Protein AF-A0A1M7YWR4-F1 (afdb_monomer_lite)

Secondary structure (DSSP, 8-state):
------S-SEETTEE-GGGG-EEEE-TTSSEEEEE-HHHHHSTTSEEEEEESSSSSEE-SSS-SSPPEEGGGSSSSEEEE-HHHHHT----TTS-GGG--SEEEEEHHHHHHTTSS-----TTS----BPPPP-----SS-TTS-SEEPPPHHHHGGGTS---S-EEEEEESSTTSB--TTS---EEEEEE-HHHHTTSEEEESSTTTTS-HHHHHHHHHHHHHHHHH-TT-HHHHHHHHHHHHHHHHHHHIIIIITTT--EEEE-THHHH-PPP---TTSTTTTTTT----EEEEEGGGG-

Foldseek 3Di:
DFDCPPDDCADPLAGDQQQAWEFEQDQVNFKTFIQRSCNFPPPPFQWFWWDAELPDTDFFAQPPQGAGAPQLPDDQKGWFFPVRLVPTDGDPPDDSVVDFIAMEGECVVQLQDQLCPPPPDPDDDPFAAADFHDDNPDPYDPDDDRYDYDDPVCVVRRLDDTFHKYWYKAAPCSSHHYDPPTHGIITITIDGNVNSVVGDMQGLPQCQVPDLVVLLVVLQVLVVVCVVVVPDPVSVVVNSVSLSSQQSPLCCPPPVVVLNAKHKDQCCSRSHHDDPVDPDVPPVPPVSRSRIYIYGYPSSSD

Radius of gyration: 21.11 Å; chains: 1; bounding box: 48×47×63 Å

pLDDT: mean 79.39, std 17.52, range [32.53, 97.88]

Organism: NCBI:txid1117707

Sequence (302 aa):
MYIELSEPYIIGGQITSRSQDIFVIRESGEYASLLKYEDYTSATVRKLEWCYSESDYHFFFGAGGQLRPMNITGPVLSKVIPWNLETAQYPESVHRDEIKPGYMLDLRVLQMSRFNPPRWFEHSPQERRDTPIRQIKSLLPEYLPDISYLPLIASNQLCDPVEENLYIASYVNPLKVRDCNQFYPYHIHYISTKELDSFEQLDLKNGQVIDLNGLNQTIDRLKNALIQTPDSDEIKTQLNQERQVLAAQSLARFYRNAGVQAGALNPEDVLGQVSQNQVKHAQVMRADRATVCMVANLMSFL

Structure (mmCIF, N/CA/C/O backbone):
data_AF-A0A1M7YWR4-F1
#
_entry.id   AF-A0A1M7YWR4-F1
#
loop_
_atom_site.group_PDB
_atom_site.id
_atom_site.type_symbol
_atom_site.label_atom_id
_atom_site.label_alt_id
_atom_site.label_comp_id
_atom_site.label_asym_id
_atom_site.label_entity_id
_atom_site.label_seq_id
_atom_site.pdbx_PDB_ins_code
_atom_site.Cartn_x
_atom_site.Cartn_y
_atom_site.Cartn_z
_atom_site.occupancy
_atom_site.B_iso_or_equiv
_atom_site.auth_seq_id
_atom_site.auth_comp_id
_atom_site.auth_asym_id
_atom_site.auth_atom_id
_atom_site.pdbx_PDB_model_num
ATOM 1 N N . MET A 1 1 ? -2.890 -12.111 17.109 1.00 32.53 1 MET A N 1
ATOM 2 C CA . MET A 1 1 ? -2.057 -10.919 17.364 1.00 32.53 1 MET A CA 1
ATOM 3 C C . MET A 1 1 ? -2.974 -9.723 17.163 1.00 32.53 1 MET A C 1
ATOM 5 O O . MET A 1 1 ? -3.670 -9.715 16.160 1.00 32.53 1 MET A O 1
ATOM 9 N N . TYR A 1 2 ? -3.115 -8.837 18.149 1.00 33.53 2 TYR A N 1
ATOM 10 C CA . TYR A 1 2 ? -4.045 -7.702 18.077 1.00 33.53 2 TYR A CA 1
ATOM 11 C C . TYR A 1 2 ? -3.354 -6.534 17.363 1.00 33.53 2 TYR A C 1
ATOM 13 O O . TYR A 1 2 ? -2.232 -6.210 17.735 1.00 33.53 2 TYR A O 1
ATOM 21 N N . ILE A 1 3 ? -4.013 -5.903 16.385 1.00 46.34 3 ILE A N 1
ATOM 22 C CA . ILE A 1 3 ? -3.519 -4.656 15.786 1.00 46.34 3 ILE A CA 1
ATOM 23 C C . ILE A 1 3 ? -3.613 -3.539 16.821 1.00 46.34 3 ILE A C 1
ATOM 25 O O . ILE A 1 3 ? -4.710 -3.209 17.293 1.00 46.34 3 ILE A O 1
ATOM 29 N N . GLU A 1 4 ? -2.479 -2.935 17.160 1.00 48.50 4 GLU A N 1
ATOM 30 C CA . GLU A 1 4 ? -2.452 -1.766 18.028 1.00 48.50 4 GLU A CA 1
ATOM 31 C C . GLU A 1 4 ? -2.775 -0.504 17.211 1.00 48.50 4 GLU A C 1
ATOM 33 O O . GLU A 1 4 ? -1.922 0.122 16.582 1.00 48.50 4 GLU A O 1
ATOM 38 N N . LEU A 1 5 ? -4.054 -0.124 17.210 1.00 55.16 5 LEU A N 1
ATOM 39 C CA . LEU A 1 5 ? -4.548 1.126 16.615 1.00 55.16 5 LEU A CA 1
ATOM 40 C C . LEU A 1 5 ? -4.370 2.333 17.567 1.00 55.16 5 LEU A C 1
ATOM 42 O O . LEU A 1 5 ? -5.124 3.303 17.489 1.00 55.16 5 LEU A O 1
ATOM 46 N N . SER A 1 6 ? -3.453 2.242 18.537 1.00 45.59 6 SER A N 1
ATOM 47 C CA . SER A 1 6 ? -3.356 3.153 19.689 1.00 45.59 6 SER A CA 1
ATOM 48 C C . SER A 1 6 ? -2.613 4.459 19.393 1.00 45.59 6 SER A C 1
ATOM 50 O O . SER A 1 6 ? -2.851 5.455 20.079 1.00 45.59 6 SER A O 1
ATOM 52 N N . GLU A 1 7 ? -1.749 4.488 18.377 1.00 53.28 7 GLU A N 1
ATOM 53 C CA . GLU A 1 7 ? -0.931 5.662 18.078 1.00 53.28 7 GLU A CA 1
ATOM 54 C C . GLU A 1 7 ? -1.665 6.697 17.210 1.00 53.28 7 GLU A C 1
ATOM 56 O O . GLU A 1 7 ? -2.290 6.354 16.202 1.00 53.28 7 GLU A O 1
ATOM 61 N N . PRO A 1 8 ? -1.586 7.992 17.562 1.00 56.84 8 PRO A N 1
ATOM 62 C CA . PRO A 1 8 ? -2.293 9.036 16.844 1.00 56.84 8 PRO A CA 1
ATOM 63 C C . PRO A 1 8 ? -1.610 9.385 15.515 1.00 56.84 8 PRO A C 1
ATOM 65 O O . PRO A 1 8 ? -0.426 9.710 15.434 1.00 56.84 8 PRO A O 1
ATOM 68 N N . TYR A 1 9 ? -2.409 9.415 14.457 1.00 65.06 9 TYR A N 1
ATOM 69 C CA . TYR A 1 9 ? -2.007 9.851 13.120 1.00 65.06 9 TYR A CA 1
ATOM 70 C C . TYR A 1 9 ? -1.784 11.370 12.987 1.00 65.06 9 TYR A C 1
ATOM 72 O O . TYR A 1 9 ? -1.240 11.832 11.983 1.00 65.06 9 TYR A O 1
ATOM 80 N N . ILE A 1 10 ? -2.244 12.152 13.9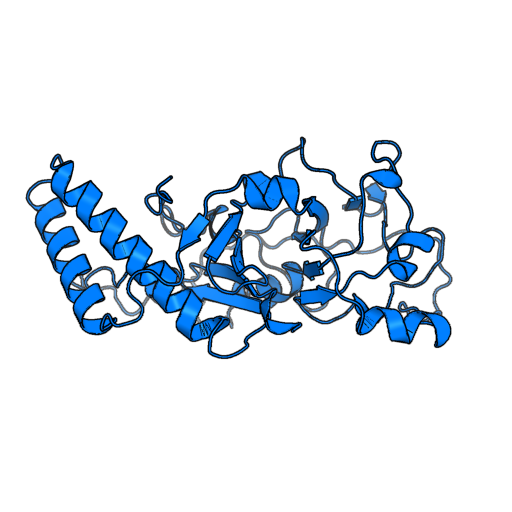68 1.00 61.22 10 ILE A N 1
ATOM 81 C CA . ILE A 1 10 ? -1.982 13.587 14.089 1.00 61.22 10 ILE A CA 1
ATOM 82 C C . ILE A 1 10 ? -1.456 13.857 15.494 1.00 61.22 10 ILE A C 1
ATOM 84 O O . ILE A 1 10 ? -2.119 13.535 16.479 1.00 61.22 10 ILE A O 1
ATOM 88 N N . ILE A 1 11 ? -0.298 14.506 15.591 1.00 61.25 11 ILE A N 1
ATOM 89 C CA . ILE A 1 11 ? 0.287 14.946 16.861 1.00 61.25 11 ILE A CA 1
ATOM 90 C C . ILE A 1 11 ? 0.492 16.455 16.781 1.00 61.25 11 ILE A C 1
ATOM 92 O O . ILE A 1 11 ? 1.175 16.950 15.890 1.00 61.25 11 ILE A O 1
ATOM 96 N N . GLY A 1 12 ? -0.141 17.208 17.686 1.00 59.22 12 GLY A N 1
ATOM 97 C CA . GLY A 1 12 ? -0.005 18.669 17.725 1.00 59.22 12 GLY A CA 1
ATOM 98 C C . GLY A 1 12 ? -0.427 19.382 16.430 1.00 59.22 12 GLY A C 1
ATOM 99 O O . GLY A 1 12 ? 0.160 20.403 16.088 1.00 59.22 12 GLY A O 1
ATOM 100 N N . GLY A 1 13 ? -1.400 18.831 15.692 1.00 61.69 13 GLY A N 1
ATOM 101 C CA . GLY A 1 13 ? -1.862 19.368 14.403 1.00 61.69 13 GLY A CA 1
ATOM 102 C C . GLY A 1 13 ? -1.013 18.961 13.192 1.00 61.69 13 GLY A C 1
ATOM 103 O O . GLY A 1 13 ? -1.280 19.425 12.090 1.00 61.69 13 GLY A O 1
ATOM 104 N N . GLN A 1 14 ? -0.008 18.096 13.366 1.00 65.25 14 GLN A N 1
ATOM 105 C CA . GLN A 1 14 ? 0.835 17.599 12.276 1.00 65.25 14 GLN A CA 1
ATOM 106 C C . GLN A 1 14 ? 0.533 16.138 11.957 1.00 65.25 14 GLN A C 1
ATOM 108 O O . GLN A 1 14 ? 0.472 15.305 12.860 1.00 65.25 14 GLN A O 1
ATOM 113 N N . ILE A 1 15 ? 0.383 15.833 10.668 1.00 73.19 15 ILE A N 1
ATOM 114 C CA . ILE A 1 15 ? 0.196 14.473 10.154 1.00 73.19 15 ILE A CA 1
ATOM 115 C C . ILE A 1 15 ? 1.478 13.664 10.383 1.00 73.19 15 ILE A C 1
ATOM 117 O O . ILE A 1 15 ? 2.578 14.149 10.119 1.00 73.19 15 ILE A O 1
ATOM 121 N N . THR A 1 16 ? 1.343 12.427 10.857 1.00 76.19 16 THR A N 1
ATOM 122 C CA . THR A 1 16 ? 2.467 11.512 11.107 1.00 76.19 16 THR A CA 1
ATOM 123 C C . THR A 1 16 ? 2.657 10.519 9.959 1.00 76.19 16 THR A C 1
ATOM 125 O O . THR A 1 16 ? 1.796 10.370 9.086 1.00 76.19 16 THR A O 1
ATOM 128 N N . SER A 1 17 ? 3.783 9.798 9.950 1.00 79.44 17 SER A N 1
ATOM 129 C CA . SER A 1 17 ? 4.074 8.742 8.966 1.00 79.44 17 SER A CA 1
ATOM 130 C C . SER A 1 17 ? 3.043 7.612 8.957 1.00 79.44 17 SER A C 1
ATOM 132 O O . SER A 1 17 ? 2.872 6.985 7.920 1.00 79.44 17 SER A O 1
ATOM 134 N N . ARG A 1 18 ? 2.285 7.409 10.045 1.00 77.88 18 ARG A N 1
ATOM 135 C CA . ARG A 1 18 ? 1.165 6.450 10.107 1.00 77.88 18 ARG A CA 1
ATOM 136 C C . ARG A 1 18 ? 0.100 6.718 9.039 1.00 77.88 18 ARG A C 1
ATOM 138 O O . ARG A 1 18 ? -0.612 5.814 8.623 1.00 77.88 18 ARG A O 1
ATOM 145 N N . SER A 1 19 ? 0.013 7.953 8.532 1.00 78.50 19 SER A N 1
ATOM 146 C CA . SER A 1 19 ? -0.849 8.286 7.384 1.00 78.50 19 SER A CA 1
ATOM 147 C C . SER A 1 19 ? -0.468 7.576 6.072 1.00 78.50 19 SER A C 1
ATOM 149 O O . SER A 1 19 ? -1.122 7.736 5.042 1.00 78.50 19 SER A O 1
ATOM 151 N N . GLN A 1 20 ? 0.640 6.841 6.095 1.00 85.75 20 GLN A N 1
ATOM 152 C CA . GLN A 1 20 ? 1.178 6.071 4.985 1.00 85.75 20 GLN A CA 1
ATOM 153 C C . GLN A 1 20 ? 1.055 4.567 5.218 1.00 85.75 20 GLN A C 1
ATOM 155 O O . GLN A 1 20 ? 1.493 3.788 4.374 1.00 85.75 20 GLN A O 1
ATOM 160 N N . ASP A 1 21 ? 0.461 4.155 6.339 1.00 88.88 21 ASP A N 1
ATOM 161 C CA . ASP A 1 21 ? 0.132 2.760 6.583 1.00 88.88 21 ASP A CA 1
ATOM 162 C C . ASP A 1 21 ? -0.857 2.264 5.523 1.00 88.88 21 ASP A C 1
ATOM 164 O O . ASP A 1 21 ? -1.725 3.010 5.047 1.00 88.88 21 ASP A O 1
ATOM 168 N N . ILE A 1 22 ? -0.731 0.988 5.172 1.00 92.25 22 ILE A N 1
ATOM 169 C CA . ILE A 1 22 ? -1.488 0.348 4.102 1.00 92.25 22 ILE A CA 1
ATOM 170 C C . ILE A 1 22 ? -2.245 -0.841 4.682 1.00 92.25 22 ILE A C 1
ATOM 172 O O . ILE A 1 22 ? -1.642 -1.766 5.219 1.00 92.25 22 ILE A O 1
ATOM 176 N N . PHE A 1 23 ? -3.564 -0.852 4.519 1.00 92.81 23 PHE A N 1
ATOM 177 C CA . PHE A 1 23 ? -4.352 -2.070 4.652 1.00 92.81 23 PHE A CA 1
ATOM 178 C C . PHE A 1 23 ? -4.417 -2.772 3.299 1.00 92.81 23 PHE A C 1
ATOM 180 O O . PHE A 1 23 ? -4.995 -2.251 2.344 1.00 92.81 23 PHE A O 1
ATOM 187 N N . VAL A 1 24 ? -3.839 -3.964 3.216 1.00 95.75 24 VAL A N 1
ATOM 188 C CA . VAL A 1 24 ? -3.885 -4.816 2.028 1.00 95.75 24 VAL A CA 1
ATOM 189 C C . VAL A 1 24 ? -4.943 -5.889 2.248 1.00 95.75 24 VAL A C 1
ATOM 191 O O . VAL A 1 24 ? -4.702 -6.865 2.956 1.00 95.75 24 VAL A O 1
ATOM 194 N N . ILE A 1 25 ? -6.126 -5.711 1.659 1.00 95.94 25 ILE A N 1
ATOM 195 C CA . ILE A 1 25 ? -7.162 -6.748 1.614 1.00 95.94 25 ILE A CA 1
ATOM 196 C C . ILE A 1 25 ? -6.666 -7.844 0.675 1.00 95.94 25 ILE A C 1
ATOM 198 O O . ILE A 1 25 ? -6.411 -7.591 -0.505 1.00 95.94 25 ILE A O 1
ATOM 202 N N . ARG A 1 26 ? -6.514 -9.047 1.226 1.00 95.69 26 ARG A N 1
ATOM 203 C CA . ARG A 1 26 ? -5.954 -10.206 0.525 1.00 95.69 26 ARG A CA 1
ATOM 204 C C . ARG A 1 26 ? -6.939 -10.752 -0.503 1.00 95.69 26 ARG A C 1
ATOM 206 O O . ARG A 1 26 ? -8.136 -10.484 -0.409 1.00 95.69 26 ARG A O 1
ATOM 213 N N . GLU A 1 27 ? -6.460 -11.554 -1.445 1.00 93.69 27 GLU A N 1
ATOM 214 C CA . GLU A 1 27 ? -7.271 -12.157 -2.516 1.00 93.69 27 GLU A CA 1
ATOM 215 C C . GLU A 1 27 ? -8.463 -12.962 -1.987 1.00 93.69 27 GLU A C 1
ATOM 217 O O . GLU A 1 27 ? -9.542 -12.929 -2.571 1.00 93.69 27 GLU A O 1
ATOM 222 N N . SER A 1 28 ? -8.310 -13.621 -0.833 1.00 93.00 28 SER A N 1
ATOM 223 C CA . SER A 1 28 ? -9.405 -14.348 -0.179 1.00 93.00 28 SER A CA 1
ATOM 224 C C . SER A 1 28 ? -10.553 -13.437 0.288 1.00 93.00 28 SER A C 1
ATOM 226 O O . SER A 1 28 ? -11.668 -13.904 0.515 1.00 93.00 28 SER A O 1
ATOM 228 N N . GLY A 1 29 ? -10.284 -12.141 0.490 1.00 91.50 29 GLY A N 1
ATOM 229 C CA . GLY A 1 29 ? -11.217 -11.170 1.062 1.00 91.50 29 GLY A CA 1
ATOM 230 C C . GLY A 1 29 ? -11.543 -11.395 2.544 1.00 91.50 29 GLY A C 1
ATOM 231 O O . GLY A 1 29 ? -12.383 -10.687 3.115 1.00 91.50 29 GLY A O 1
ATOM 232 N N . GLU A 1 30 ? -10.921 -12.382 3.187 1.00 93.94 30 GLU A N 1
ATOM 233 C CA . GLU A 1 30 ? -11.252 -12.775 4.558 1.00 93.94 30 GLU A CA 1
ATOM 234 C C . GLU A 1 30 ? -10.539 -11.917 5.600 1.00 93.94 30 GLU A C 1
ATOM 236 O O . GLU A 1 30 ? -11.113 -11.617 6.644 1.00 93.94 30 GLU A O 1
ATOM 241 N N . TYR A 1 31 ? -9.319 -11.481 5.297 1.00 93.94 31 TYR A N 1
ATOM 242 C CA . TYR A 1 31 ? -8.500 -10.648 6.166 1.00 93.94 31 TYR A CA 1
ATOM 243 C C . TYR A 1 31 ? -7.784 -9.550 5.373 1.00 93.94 31 TYR A C 1
ATOM 245 O O . TYR A 1 31 ? -7.698 -9.594 4.141 1.00 93.94 31 TYR A O 1
ATOM 253 N N . ALA A 1 32 ? -7.285 -8.546 6.090 1.00 93.62 32 ALA A N 1
ATOM 254 C CA . ALA A 1 32 ? -6.380 -7.535 5.560 1.00 93.62 32 ALA A CA 1
ATOM 255 C C . ALA A 1 32 ? -5.062 -7.543 6.338 1.00 93.62 32 ALA A C 1
ATOM 257 O O . ALA A 1 32 ? -5.090 -7.556 7.566 1.00 93.62 32 ALA A O 1
ATOM 258 N N . SER A 1 33 ? -3.928 -7.498 5.643 1.00 94.75 33 SER A N 1
ATOM 259 C CA . SER A 1 33 ? -2.625 -7.262 6.273 1.00 94.75 33 SER A CA 1
ATOM 260 C C . SER A 1 33 ? -2.418 -5.761 6.481 1.00 94.75 33 SER A C 1
ATOM 262 O O . SER A 1 33 ? -2.695 -4.971 5.578 1.00 94.75 33 SER A O 1
ATOM 264 N N . LEU A 1 34 ? -1.931 -5.362 7.653 1.00 91.62 34 LEU A N 1
ATOM 265 C CA . LEU A 1 34 ? -1.505 -3.996 7.939 1.00 91.62 34 LEU A CA 1
ATOM 266 C C . LEU A 1 34 ? 0.002 -3.877 7.711 1.00 91.62 34 LEU A C 1
ATOM 268 O O . LEU A 1 34 ? 0.780 -4.512 8.414 1.00 91.62 34 LEU A O 1
ATOM 272 N N . LEU A 1 35 ? 0.399 -3.030 6.766 1.00 92.69 35 LEU A N 1
ATOM 273 C CA . LEU A 1 35 ? 1.789 -2.648 6.543 1.00 92.69 35 LEU A CA 1
ATOM 274 C C . LEU A 1 35 ? 1.971 -1.241 7.093 1.00 92.69 35 LEU A C 1
ATOM 276 O O . LEU A 1 35 ? 1.396 -0.286 6.560 1.00 92.69 35 LEU A O 1
ATOM 280 N N . LYS A 1 36 ? 2.768 -1.098 8.146 1.00 90.44 36 LYS A N 1
ATOM 281 C CA . LYS A 1 36 ? 3.165 0.210 8.664 1.00 90.44 36 LYS A CA 1
ATOM 282 C C . LYS A 1 36 ?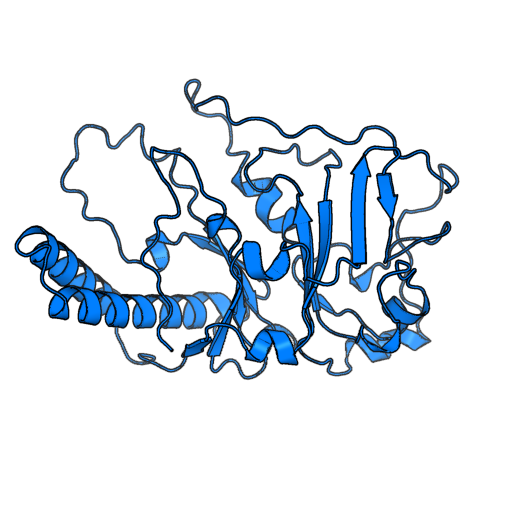 4.136 0.863 7.693 1.00 90.44 36 LYS A C 1
ATOM 284 O O . LYS A 1 36 ? 4.833 0.181 6.943 1.00 90.44 36 LYS A O 1
ATOM 289 N N . TYR A 1 37 ? 4.221 2.190 7.717 1.00 89.31 37 TYR A N 1
ATOM 290 C CA . TYR A 1 37 ? 5.162 2.921 6.858 1.00 89.31 37 TYR A CA 1
ATOM 291 C C . TYR A 1 37 ? 6.599 2.365 6.918 1.00 89.31 37 TYR A C 1
ATOM 293 O O . TYR A 1 37 ? 7.258 2.203 5.891 1.00 89.31 37 TYR A O 1
ATOM 301 N N . GLU A 1 38 ? 7.085 2.033 8.114 1.00 90.56 38 GLU A N 1
ATOM 302 C CA . GLU A 1 38 ? 8.418 1.450 8.317 1.00 90.56 38 GLU A CA 1
ATOM 303 C C . GLU A 1 38 ? 8.590 0.038 7.736 1.00 90.56 38 GLU A C 1
ATOM 305 O O . GLU A 1 38 ? 9.690 -0.299 7.290 1.00 90.56 38 GLU A O 1
ATOM 310 N N . ASP A 1 39 ? 7.517 -0.754 7.654 1.00 91.69 39 ASP A N 1
ATOM 311 C CA . ASP A 1 39 ? 7.557 -2.144 7.179 1.00 91.69 39 ASP A CA 1
ATOM 312 C C . ASP A 1 39 ? 7.948 -2.238 5.703 1.00 91.69 39 ASP A C 1
ATOM 314 O O . ASP A 1 39 ? 8.513 -3.242 5.277 1.00 91.69 39 ASP A O 1
ATOM 318 N N . TYR A 1 40 ? 7.679 -1.185 4.923 1.00 92.56 40 TYR A N 1
ATOM 319 C CA . TYR A 1 40 ? 7.997 -1.126 3.495 1.00 92.56 40 TYR A CA 1
ATOM 320 C C . TYR A 1 40 ? 8.979 -0.012 3.113 1.00 92.56 40 TYR A C 1
ATOM 322 O O . TYR A 1 40 ? 9.317 0.108 1.938 1.00 92.56 40 TYR A O 1
ATOM 330 N N . THR A 1 41 ? 9.456 0.796 4.066 1.00 90.12 41 THR A N 1
ATOM 331 C CA . THR A 1 41 ? 10.474 1.838 3.803 1.00 90.12 41 THR A CA 1
ATOM 332 C C . THR A 1 41 ? 11.772 1.664 4.583 1.00 90.12 41 THR A C 1
ATOM 334 O O . THR A 1 41 ? 12.716 2.435 4.384 1.00 90.12 41 THR A O 1
ATOM 337 N N . SER A 1 42 ? 11.858 0.659 5.458 1.00 88.25 42 SER A N 1
ATOM 338 C CA . SER A 1 42 ? 13.096 0.342 6.167 1.00 88.25 42 SER A CA 1
ATOM 339 C C . SER A 1 42 ? 14.212 -0.114 5.220 1.00 88.25 42 SER A C 1
ATOM 341 O O . SER A 1 42 ? 13.984 -0.671 4.147 1.00 88.25 42 SER A O 1
ATOM 343 N N . ALA A 1 43 ? 15.461 0.088 5.650 1.00 83.94 43 ALA A N 1
ATOM 344 C CA . ALA A 1 43 ? 16.650 -0.251 4.865 1.00 83.94 43 ALA A CA 1
ATOM 345 C C . ALA A 1 43 ? 16.806 -1.756 4.569 1.00 83.94 43 ALA A C 1
ATOM 347 O O . ALA A 1 43 ? 17.603 -2.129 3.714 1.00 83.94 43 ALA A O 1
ATOM 348 N N . THR A 1 44 ? 16.079 -2.615 5.287 1.00 85.94 44 THR A N 1
ATOM 349 C CA . THR A 1 44 ? 16.094 -4.072 5.107 1.00 85.94 44 THR A CA 1
ATOM 350 C C . THR A 1 44 ? 15.127 -4.550 4.028 1.00 85.94 44 THR A C 1
ATOM 352 O O . THR A 1 44 ? 15.209 -5.702 3.609 1.00 85.94 44 THR A O 1
ATOM 355 N N . VAL A 1 45 ? 14.212 -3.692 3.570 1.00 90.81 45 VAL A N 1
ATOM 356 C CA . VAL A 1 45 ? 13.264 -4.023 2.503 1.00 90.81 45 VAL A CA 1
ATOM 357 C C . VAL A 1 45 ? 13.959 -3.904 1.152 1.00 90.81 45 VAL A C 1
ATOM 359 O O . VAL A 1 45 ? 14.734 -2.977 0.906 1.00 90.81 45 VAL A O 1
ATOM 362 N N . ARG A 1 46 ? 13.663 -4.833 0.238 1.00 95.25 46 ARG A N 1
ATOM 363 C CA . ARG A 1 46 ? 14.240 -4.833 -1.111 1.00 95.25 46 ARG A CA 1
ATOM 364 C C . ARG A 1 46 ? 13.763 -3.604 -1.883 1.00 95.25 46 ARG A C 1
ATOM 366 O O . ARG A 1 46 ? 12.629 -3.548 -2.359 1.00 95.25 46 ARG A O 1
ATOM 373 N N . LYS A 1 47 ? 14.645 -2.615 -2.007 1.00 95.88 47 LYS A N 1
ATOM 374 C CA . LYS A 1 47 ? 14.451 -1.427 -2.839 1.00 95.88 47 LYS A CA 1
ATOM 375 C C . LYS A 1 47 ? 14.809 -1.755 -4.284 1.00 95.88 47 LYS A C 1
ATOM 377 O O . LYS A 1 47 ? 15.946 -2.123 -4.564 1.00 95.88 47 LYS A O 1
ATOM 382 N N . LEU A 1 48 ? 13.844 -1.611 -5.184 1.00 95.69 48 LEU A N 1
ATOM 383 C CA . LEU A 1 48 ? 14.006 -1.949 -6.597 1.00 95.69 48 LEU A CA 1
ATOM 384 C C . LEU A 1 48 ? 14.326 -0.731 -7.455 1.00 95.69 48 LEU A C 1
ATOM 386 O O . LEU A 1 48 ? 15.186 -0.814 -8.319 1.00 95.69 48 LEU A O 1
ATOM 390 N N . GLU A 1 49 ? 13.653 0.391 -7.208 1.00 94.25 49 GLU A N 1
ATOM 391 C CA . GLU A 1 49 ? 13.761 1.619 -8.000 1.00 94.25 49 GLU A CA 1
ATOM 392 C C . GLU A 1 49 ? 13.828 2.833 -7.082 1.00 94.25 49 GLU A C 1
ATOM 394 O O . GLU A 1 49 ? 13.210 2.859 -6.016 1.00 94.25 49 GLU A O 1
ATOM 399 N N . TRP A 1 50 ? 14.582 3.851 -7.484 1.00 94.00 50 TRP A N 1
ATOM 400 C CA . TRP A 1 50 ? 14.605 5.133 -6.796 1.00 94.00 50 TRP A CA 1
ATOM 401 C C . TRP A 1 50 ? 14.944 6.274 -7.738 1.00 94.00 50 TRP A C 1
ATOM 403 O O . TRP A 1 50 ? 15.652 6.122 -8.728 1.00 94.00 50 TRP A O 1
ATOM 413 N N . CYS A 1 51 ? 14.462 7.455 -7.387 1.00 92.50 51 CYS A N 1
ATOM 414 C CA . CYS A 1 51 ? 14.919 8.699 -7.969 1.00 92.50 51 CYS A CA 1
ATOM 415 C C . CYS A 1 51 ? 14.951 9.724 -6.844 1.00 92.50 51 CYS A C 1
ATOM 417 O O . CYS A 1 51 ? 13.905 10.188 -6.396 1.00 92.50 51 CYS A O 1
ATOM 419 N N . TYR A 1 52 ? 16.140 10.009 -6.321 1.00 93.25 52 TYR A N 1
ATOM 420 C CA . TYR A 1 52 ? 16.331 10.942 -5.209 1.00 93.25 52 TYR A CA 1
ATOM 421 C C . TYR A 1 52 ? 16.797 12.306 -5.698 1.00 93.25 52 TYR A C 1
ATOM 423 O O . TYR A 1 52 ? 16.486 13.330 -5.089 1.00 93.25 52 TYR A O 1
ATOM 431 N N . SER A 1 53 ? 17.516 12.323 -6.818 1.00 90.38 53 SER A N 1
ATOM 432 C CA . SER A 1 53 ? 17.962 13.540 -7.479 1.00 90.38 53 SER A CA 1
ATOM 433 C C . SER A 1 53 ? 18.225 13.298 -8.965 1.00 90.38 53 SER A C 1
ATOM 435 O O . SER A 1 53 ? 18.121 12.183 -9.470 1.00 90.38 53 SER A O 1
ATOM 437 N N . GLU A 1 54 ? 18.627 14.358 -9.657 1.00 86.25 54 GLU A N 1
ATOM 438 C CA . GLU A 1 54 ? 19.022 14.347 -11.069 1.00 86.25 54 GLU A CA 1
ATOM 439 C C . GLU A 1 54 ? 20.245 13.460 -11.367 1.00 86.25 54 GLU A C 1
ATOM 441 O O . GLU A 1 54 ? 20.469 13.099 -12.521 1.00 86.25 54 GLU A O 1
ATOM 446 N N . SER A 1 55 ? 21.035 13.115 -10.343 1.00 88.50 55 SER A N 1
ATOM 447 C CA . SER A 1 55 ? 22.247 12.288 -10.446 1.00 88.50 55 SER A CA 1
ATOM 448 C C . SER A 1 55 ? 22.222 11.021 -9.588 1.00 88.50 55 SER A C 1
ATOM 450 O O . SER A 1 55 ? 23.165 10.241 -9.650 1.00 88.50 55 SER A O 1
ATOM 452 N N . ASP A 1 56 ? 21.186 10.830 -8.772 1.00 91.19 56 ASP A N 1
ATOM 453 C CA . ASP A 1 56 ? 21.009 9.660 -7.908 1.00 91.19 56 ASP A CA 1
ATOM 454 C C . ASP A 1 56 ? 19.645 9.040 -8.192 1.00 91.19 56 ASP A C 1
ATOM 456 O O . ASP A 1 56 ? 18.611 9.443 -7.639 1.00 91.19 56 ASP A O 1
ATOM 460 N N . TYR A 1 57 ? 19.655 8.109 -9.138 1.00 90.25 57 TYR A N 1
ATOM 461 C CA . TYR A 1 57 ? 18.483 7.385 -9.581 1.00 90.25 57 TYR A CA 1
ATOM 462 C C . TYR A 1 57 ? 18.870 6.019 -10.144 1.00 90.25 57 TYR A C 1
ATOM 464 O O . TYR A 1 57 ? 19.961 5.823 -10.677 1.00 90.25 57 TYR A O 1
ATOM 472 N N . HIS A 1 58 ? 17.924 5.097 -10.067 1.00 90.88 58 HIS A N 1
ATOM 473 C CA . HIS A 1 58 ? 17.948 3.795 -10.712 1.00 90.88 58 HIS A CA 1
ATOM 474 C C . HIS A 1 58 ? 16.508 3.438 -11.046 1.00 90.88 58 HIS A C 1
ATOM 476 O O . HIS A 1 58 ? 15.669 3.391 -10.146 1.00 90.88 58 HIS A O 1
ATOM 482 N N . PHE A 1 59 ? 16.219 3.199 -12.321 1.00 89.62 59 PHE A N 1
ATOM 483 C CA . PHE A 1 59 ? 14.899 2.751 -12.756 1.00 89.62 59 PHE A CA 1
ATOM 484 C C . PHE A 1 59 ? 14.896 1.226 -12.838 1.00 89.62 59 PHE A C 1
ATOM 486 O O . PHE A 1 59 ? 15.808 0.632 -13.404 1.00 89.62 59 PHE A O 1
ATOM 493 N N . PHE A 1 60 ? 13.882 0.590 -12.261 1.00 91.88 60 PHE A N 1
ATOM 494 C CA . PHE A 1 60 ? 13.684 -0.853 -12.352 1.00 91.88 60 PHE A CA 1
ATOM 495 C C . PHE A 1 60 ? 12.824 -1.173 -13.568 1.00 91.88 60 PHE A C 1
ATOM 497 O O . PHE A 1 60 ? 13.187 -2.019 -14.386 1.00 91.88 60 PHE A O 1
ATOM 504 N N . PHE A 1 61 ? 11.717 -0.443 -13.727 1.00 87.06 61 PHE A N 1
ATOM 505 C CA . PHE A 1 61 ? 10.837 -0.549 -14.885 1.00 87.06 61 PHE A CA 1
ATOM 506 C C . PHE A 1 61 ? 11.210 0.506 -15.939 1.00 87.06 61 PHE A C 1
ATOM 508 O O . PHE A 1 61 ? 11.202 1.702 -15.654 1.00 87.06 61 PHE A O 1
ATOM 515 N N . GLY A 1 62 ? 11.498 0.083 -17.176 1.00 72.06 62 GLY A N 1
ATOM 516 C CA . GLY A 1 62 ? 11.810 1.011 -18.278 1.00 72.06 62 GLY A CA 1
ATOM 517 C C . GLY A 1 62 ? 13.207 1.635 -18.181 1.00 72.06 62 GLY A C 1
ATOM 518 O O . GLY A 1 62 ? 13.374 2.844 -18.297 1.00 72.06 62 GLY A O 1
ATOM 519 N N . ALA A 1 63 ? 14.226 0.821 -17.923 1.00 62.19 63 ALA A N 1
ATOM 520 C CA . ALA A 1 63 ? 15.590 1.300 -17.743 1.00 62.19 63 ALA A CA 1
ATOM 521 C C . ALA A 1 63 ? 16.480 1.020 -18.968 1.00 62.19 63 ALA A C 1
ATOM 523 O O . ALA A 1 63 ? 16.141 0.209 -19.830 1.00 62.19 63 ALA A O 1
ATOM 524 N N . GLY A 1 64 ? 17.609 1.734 -19.089 1.00 54.47 64 GLY A N 1
ATOM 525 C CA . GLY A 1 64 ? 18.537 1.597 -20.226 1.00 54.47 64 GLY A CA 1
ATOM 526 C C . GLY A 1 64 ? 18.011 2.152 -21.552 1.00 54.47 64 GLY A C 1
ATOM 527 O O . GLY A 1 64 ? 18.352 1.636 -22.612 1.00 54.47 64 GLY A O 1
ATOM 528 N N . GLY A 1 65 ? 17.158 3.176 -21.503 1.00 56.34 65 GLY A N 1
ATOM 529 C CA . GLY A 1 65 ? 16.550 3.750 -22.701 1.00 56.34 65 GLY A CA 1
ATOM 530 C C . GLY A 1 65 ? 15.275 3.040 -23.166 1.00 56.34 65 GLY A C 1
ATOM 531 O O . GLY A 1 65 ? 14.841 3.229 -24.301 1.00 56.34 65 GLY A O 1
ATOM 532 N N . GLN A 1 66 ? 14.675 2.215 -22.308 1.00 63.69 66 GLN A N 1
ATOM 533 C CA . GLN A 1 66 ? 13.375 1.602 -22.561 1.00 63.69 66 GLN A CA 1
ATOM 534 C C . GLN A 1 66 ? 12.250 2.442 -21.955 1.00 63.69 66 GLN A C 1
ATOM 536 O O . GLN A 1 66 ? 12.427 3.119 -20.951 1.00 63.69 66 GLN A O 1
ATOM 541 N N . LEU A 1 67 ? 11.080 2.397 -22.579 1.00 71.00 67 LEU A N 1
ATOM 542 C CA . LEU A 1 67 ? 9.905 3.145 -22.141 1.00 71.00 67 LEU A CA 1
ATOM 543 C C . LEU A 1 67 ? 9.198 2.424 -20.984 1.00 71.00 67 LEU A C 1
ATOM 545 O O . LEU A 1 67 ? 9.213 1.189 -20.930 1.00 71.00 67 LEU A O 1
ATOM 549 N N . ARG A 1 68 ? 8.535 3.161 -20.084 1.00 80.19 68 ARG A N 1
ATOM 550 C CA . ARG A 1 68 ? 7.850 2.569 -18.921 1.00 80.19 68 ARG A CA 1
ATOM 551 C C . ARG A 1 68 ? 6.660 1.711 -19.357 1.00 80.19 68 ARG A C 1
ATOM 553 O O . ARG A 1 68 ? 5.901 2.146 -20.216 1.00 80.19 68 ARG A O 1
ATOM 560 N N . PRO A 1 69 ? 6.437 0.519 -18.791 1.00 85.94 69 PRO A N 1
ATOM 561 C CA . PRO A 1 69 ? 5.354 -0.339 -19.259 1.00 85.94 69 PRO A CA 1
ATOM 562 C C . PRO A 1 69 ? 3.967 0.256 -18.982 1.00 85.94 69 PRO A C 1
ATOM 564 O O . PRO A 1 69 ? 3.648 0.612 -17.844 1.00 85.94 69 PRO A O 1
ATOM 567 N N . MET A 1 70 ? 3.114 0.335 -20.009 1.00 85.50 70 MET A N 1
ATOM 568 C CA . MET A 1 70 ? 1.785 0.956 -19.906 1.00 85.50 70 MET A CA 1
ATOM 569 C C . MET A 1 70 ? 0.886 0.282 -18.868 1.00 85.50 70 MET A C 1
ATOM 571 O O . MET A 1 70 ? 0.121 0.960 -18.195 1.00 85.50 70 MET A O 1
ATOM 575 N N . ASN A 1 71 ? 0.971 -1.043 -18.711 1.00 88.12 71 ASN A N 1
ATOM 576 C CA . ASN A 1 71 ? 0.074 -1.792 -17.825 1.00 88.12 71 ASN A CA 1
ATOM 577 C C . ASN A 1 71 ? 0.264 -1.468 -16.335 1.00 88.12 71 ASN A C 1
ATOM 579 O O . ASN A 1 71 ? -0.658 -1.696 -15.558 1.00 88.12 71 ASN A O 1
ATOM 583 N N . ILE A 1 72 ? 1.428 -0.932 -15.955 1.00 88.75 72 ILE A N 1
ATOM 584 C CA . ILE A 1 72 ? 1.737 -0.501 -14.582 1.00 88.75 72 ILE A CA 1
ATOM 585 C C . ILE A 1 72 ? 1.843 1.023 -14.451 1.00 88.75 72 ILE A C 1
ATOM 587 O O . ILE A 1 72 ? 2.178 1.534 -13.386 1.00 88.75 72 ILE A O 1
ATOM 591 N N . THR A 1 73 ? 1.575 1.758 -15.535 1.00 81.19 73 THR A N 1
ATOM 592 C CA . THR A 1 73 ? 1.625 3.222 -15.568 1.00 81.19 73 THR A CA 1
ATOM 593 C C . THR A 1 73 ? 0.200 3.762 -15.655 1.00 81.19 73 THR A C 1
ATOM 595 O O . THR A 1 73 ? -0.428 3.694 -16.708 1.00 81.19 73 THR A O 1
ATOM 598 N N . GLY A 1 74 ? -0.324 4.310 -14.557 1.00 76.25 74 GLY A N 1
ATOM 599 C CA . GLY A 1 74 ? -1.614 5.009 -14.543 1.00 76.25 74 GLY A CA 1
ATOM 600 C C . GLY A 1 74 ? -2.486 4.660 -13.336 1.00 76.25 74 GLY A C 1
ATOM 601 O O . GLY A 1 74 ? -2.696 5.532 -12.493 1.00 76.25 74 GLY A O 1
ATOM 602 N N . PRO A 1 75 ? -3.011 3.424 -13.231 1.00 84.00 75 PRO A N 1
ATOM 603 C CA . PRO A 1 75 ? -3.826 3.020 -12.090 1.00 84.00 75 PRO A CA 1
ATOM 604 C C . PRO A 1 75 ? -3.025 2.997 -10.785 1.00 84.00 75 PRO A C 1
ATOM 606 O O . PRO A 1 75 ? -1.853 2.631 -10.774 1.00 84.00 75 PRO A O 1
ATOM 609 N N . VAL A 1 76 ? -3.692 3.319 -9.673 1.00 91.69 76 VAL A N 1
ATOM 610 C CA . VAL A 1 76 ? -3.113 3.217 -8.322 1.00 91.69 76 VAL A CA 1
ATOM 611 C C . VAL A 1 76 ? -2.711 1.781 -7.999 1.00 91.69 76 VAL A C 1
ATOM 613 O O . VAL A 1 76 ? -1.680 1.569 -7.380 1.00 91.69 76 VAL A O 1
ATOM 616 N N . LEU A 1 77 ? -3.523 0.801 -8.395 1.00 94.50 77 LEU A N 1
ATOM 617 C CA . LEU A 1 77 ? -3.247 -0.616 -8.197 1.00 94.50 77 LEU A CA 1
ATOM 618 C C . LEU A 1 77 ? -3.310 -1.310 -9.556 1.00 94.50 77 LEU A C 1
ATOM 620 O O . LEU A 1 77 ? -4.298 -1.177 -10.276 1.00 94.50 77 LEU A O 1
ATOM 624 N N . SER A 1 78 ? -2.247 -2.011 -9.931 1.00 93.81 78 SER A N 1
ATOM 625 C CA . SER A 1 78 ? -2.119 -2.672 -11.234 1.00 93.81 78 SER A CA 1
ATOM 626 C C . SER A 1 78 ? -1.345 -3.982 -11.117 1.00 93.81 78 SER A C 1
ATOM 628 O O . SER A 1 78 ? -0.674 -4.224 -10.118 1.00 93.81 78 SER A O 1
ATOM 630 N N . LYS A 1 79 ? -1.441 -4.849 -12.127 1.00 94.00 79 LYS A N 1
ATOM 631 C CA . LYS A 1 79 ? -0.773 -6.156 -12.133 1.00 94.00 79 LYS A CA 1
ATOM 632 C C . LYS A 1 79 ? 0.617 -6.051 -12.772 1.00 94.00 79 LYS A C 1
ATOM 634 O O . LYS A 1 79 ? 0.738 -5.629 -13.924 1.00 94.00 79 LYS A O 1
ATOM 639 N N . VAL A 1 80 ? 1.643 -6.474 -12.036 1.00 95.44 80 VAL A N 1
ATOM 640 C CA . VAL A 1 80 ? 3.002 -6.721 -12.535 1.00 95.44 80 VAL A CA 1
ATOM 641 C C . VAL A 1 80 ? 3.059 -8.157 -13.040 1.00 95.44 80 VAL A C 1
ATOM 643 O O . VAL A 1 80 ? 2.913 -9.101 -12.266 1.00 95.44 80 VAL A O 1
ATOM 646 N N . ILE A 1 81 ? 3.285 -8.322 -14.338 1.00 94.75 81 ILE A N 1
ATOM 647 C CA . ILE A 1 81 ? 3.291 -9.620 -15.027 1.00 94.75 81 ILE A CA 1
ATOM 648 C C . ILE A 1 81 ? 4.723 -10.059 -15.376 1.00 94.75 81 ILE A C 1
ATOM 650 O O . ILE A 1 81 ? 5.624 -9.213 -15.379 1.00 94.75 81 ILE A O 1
ATOM 654 N N . PRO A 1 82 ? 4.965 -11.347 -15.704 1.00 94.75 82 PRO A N 1
ATOM 655 C CA . PRO A 1 82 ? 6.291 -11.836 -16.092 1.00 94.75 82 PRO A CA 1
ATOM 656 C C . PRO A 1 82 ? 7.000 -10.964 -17.134 1.00 94.75 82 PRO A C 1
ATOM 658 O O . PRO A 1 82 ? 8.169 -10.631 -16.948 1.00 94.75 82 PRO A O 1
ATOM 661 N N . TRP A 1 83 ? 6.281 -10.498 -18.161 1.00 92.31 83 TRP A N 1
ATOM 662 C CA . TRP A 1 83 ? 6.842 -9.604 -19.178 1.00 92.31 83 TRP A CA 1
ATOM 663 C C . TRP A 1 83 ? 7.466 -8.322 -18.599 1.00 92.31 83 TRP A C 1
ATOM 665 O O . TRP A 1 83 ? 8.525 -7.900 -19.056 1.00 92.31 83 TRP A O 1
ATOM 675 N N . ASN A 1 84 ? 6.874 -7.721 -17.557 1.00 92.38 84 ASN A N 1
ATOM 676 C CA . ASN A 1 84 ? 7.451 -6.526 -16.929 1.00 92.38 84 ASN A CA 1
ATOM 677 C C . ASN A 1 84 ? 8.819 -6.812 -16.286 1.00 92.38 84 ASN A C 1
ATOM 679 O O . ASN A 1 84 ? 9.668 -5.925 -16.237 1.00 92.38 84 ASN A O 1
ATOM 683 N N . LEU A 1 85 ? 9.018 -8.037 -15.788 1.00 93.38 85 LEU A N 1
ATOM 684 C CA . LEU A 1 85 ? 10.234 -8.474 -15.096 1.00 93.38 85 LEU A CA 1
ATOM 685 C C . LEU A 1 85 ? 11.314 -8.979 -16.058 1.00 93.38 85 LEU A C 1
ATOM 687 O O . LEU A 1 85 ? 12.499 -8.947 -15.734 1.00 93.38 85 LEU A O 1
ATOM 691 N N . GLU A 1 86 ? 10.936 -9.434 -17.252 1.00 89.38 86 GLU A N 1
ATOM 692 C CA . GLU A 1 86 ? 11.884 -9.806 -18.309 1.00 89.38 86 GLU A CA 1
ATOM 693 C C . GLU A 1 86 ? 12.731 -8.622 -18.775 1.00 89.38 86 GLU A C 1
ATOM 695 O O . GLU A 1 86 ? 13.913 -8.791 -19.070 1.00 89.38 86 GLU A O 1
ATOM 700 N N . THR A 1 87 ? 12.136 -7.430 -18.801 1.00 81.94 87 THR A N 1
ATOM 701 C CA . THR A 1 87 ? 12.777 -6.186 -19.241 1.00 81.94 87 THR A CA 1
ATOM 702 C C . THR A 1 87 ? 13.297 -5.325 -18.086 1.00 81.94 87 THR A C 1
ATOM 704 O O . THR A 1 87 ? 13.772 -4.215 -18.317 1.00 81.94 87 THR A O 1
ATOM 707 N N . ALA A 1 88 ? 13.167 -5.786 -16.839 1.00 90.19 88 ALA A N 1
ATOM 708 C CA . ALA A 1 88 ? 13.525 -4.995 -15.668 1.00 90.19 88 ALA A CA 1
ATOM 709 C C . ALA A 1 88 ? 15.045 -4.916 -15.448 1.00 90.19 88 ALA A C 1
ATOM 711 O O . ALA A 1 88 ? 15.785 -5.859 -15.742 1.00 90.19 88 ALA A O 1
ATOM 712 N N . GLN A 1 89 ? 15.511 -3.800 -14.881 1.00 91.12 89 GLN A N 1
ATOM 713 C CA . GLN A 1 89 ? 16.904 -3.635 -14.457 1.00 91.12 89 GLN A CA 1
ATOM 714 C C . GLN A 1 89 ? 17.033 -3.766 -12.947 1.00 91.12 89 GLN A C 1
ATOM 716 O O . GLN A 1 89 ? 16.640 -2.886 -12.183 1.00 91.12 89 GLN A O 1
ATOM 721 N N . TYR A 1 90 ? 17.616 -4.877 -12.520 1.00 92.62 90 TYR A N 1
ATOM 722 C CA . TYR A 1 90 ? 17.802 -5.205 -11.115 1.00 92.62 90 TYR A CA 1
ATOM 723 C C . TYR A 1 90 ? 18.994 -4.428 -10.538 1.00 92.62 90 TYR A C 1
ATOM 725 O O . TYR A 1 90 ? 20.051 -4.404 -11.173 1.00 92.62 90 TYR A O 1
ATOM 733 N N . PRO A 1 91 ? 18.860 -3.799 -9.356 1.00 92.50 91 PRO A N 1
ATOM 734 C CA . PRO A 1 91 ? 20.015 -3.250 -8.655 1.00 92.50 91 PRO A CA 1
ATOM 735 C C . PRO A 1 91 ? 20.950 -4.385 -8.216 1.00 92.50 91 PRO A C 1
ATOM 737 O O . PRO A 1 91 ? 20.497 -5.499 -7.959 1.00 92.50 91 PRO A O 1
ATOM 740 N N . GLU A 1 92 ? 22.248 -4.100 -8.079 1.00 90.56 92 GLU A N 1
ATOM 741 C CA . GLU A 1 92 ? 23.272 -5.113 -7.751 1.00 90.56 92 GLU A CA 1
ATOM 742 C C . GLU A 1 92 ? 22.964 -5.909 -6.473 1.00 90.56 92 GLU A C 1
ATOM 744 O O . GLU A 1 92 ? 23.353 -7.067 -6.346 1.00 90.56 92 GLU A O 1
ATOM 749 N N . SER A 1 93 ? 22.245 -5.297 -5.533 1.00 89.38 93 SER A N 1
ATOM 750 C CA . SER A 1 93 ? 21.878 -5.892 -4.251 1.00 89.38 93 SER A CA 1
ATOM 751 C C . SER A 1 93 ? 20.657 -6.820 -4.298 1.00 89.38 93 SER A C 1
ATOM 753 O O . SER A 1 93 ? 20.266 -7.316 -3.246 1.00 89.38 93 SER A O 1
ATOM 755 N N . VAL A 1 94 ? 20.000 -7.002 -5.450 1.00 92.25 94 VAL A N 1
ATOM 756 C CA . VAL A 1 94 ? 18.760 -7.789 -5.563 1.00 92.25 94 VAL A CA 1
ATOM 757 C C . VAL A 1 94 ? 18.903 -8.859 -6.636 1.00 92.25 94 VAL A C 1
ATOM 759 O O . VAL A 1 94 ? 19.106 -8.565 -7.815 1.00 92.25 94 VAL A O 1
ATOM 762 N N . HIS A 1 95 ? 18.731 -10.121 -6.244 1.00 91.88 95 HIS A N 1
ATOM 763 C CA . HIS A 1 95 ? 18.756 -11.234 -7.184 1.00 91.88 95 HIS A CA 1
ATOM 764 C C . HIS A 1 95 ? 17.429 -11.361 -7.939 1.00 91.88 95 HIS A C 1
ATOM 766 O O . HIS A 1 95 ? 16.346 -11.284 -7.361 1.00 91.88 95 HIS A O 1
ATOM 772 N N . ARG A 1 96 ? 17.514 -11.635 -9.247 1.00 91.94 96 ARG A N 1
ATOM 773 C CA . ARG A 1 96 ? 16.343 -11.788 -10.126 1.00 91.94 96 ARG A CA 1
ATOM 774 C C . ARG A 1 96 ? 15.335 -12.820 -9.618 1.00 91.94 96 ARG A C 1
ATOM 776 O O . ARG A 1 96 ? 14.134 -12.609 -9.745 1.00 91.94 96 ARG A O 1
ATOM 783 N N . ASP A 1 97 ? 15.817 -13.911 -9.028 1.00 92.19 97 ASP A N 1
ATOM 784 C CA . ASP A 1 97 ? 14.970 -15.017 -8.575 1.00 92.19 97 ASP A CA 1
ATOM 785 C C . ASP A 1 97 ? 14.103 -14.674 -7.355 1.00 92.19 97 ASP A C 1
ATOM 787 O O . ASP A 1 97 ? 13.097 -15.351 -7.124 1.00 92.19 97 ASP A O 1
ATOM 791 N N . GLU A 1 98 ? 14.449 -13.616 -6.615 1.00 92.69 98 GLU A N 1
ATOM 792 C CA . GLU A 1 98 ? 13.710 -13.137 -5.438 1.00 92.69 98 GLU A CA 1
ATOM 793 C C . GLU A 1 98 ? 12.449 -12.348 -5.807 1.00 92.69 98 GLU A C 1
ATOM 795 O O . GLU A 1 98 ? 11.525 -12.227 -5.001 1.00 92.69 98 GLU A O 1
ATOM 800 N N . ILE A 1 99 ? 12.404 -11.809 -7.026 1.00 96.69 99 ILE A N 1
ATOM 801 C CA . ILE A 1 99 ? 11.363 -10.890 -7.479 1.00 96.69 99 ILE A CA 1
ATOM 802 C C . ILE A 1 99 ? 10.405 -11.630 -8.407 1.00 96.69 99 ILE A C 1
ATOM 804 O O . ILE A 1 99 ? 10.806 -12.186 -9.432 1.00 96.69 99 ILE A O 1
ATOM 808 N N . LYS A 1 100 ? 9.123 -11.649 -8.038 1.00 97.31 100 LYS A N 1
ATOM 809 C CA . LYS A 1 100 ? 8.069 -12.408 -8.722 1.00 97.31 100 LYS A CA 1
ATOM 810 C C . LYS A 1 100 ? 6.918 -11.502 -9.169 1.00 97.31 100 LYS A C 1
ATOM 812 O O . LYS A 1 100 ? 6.760 -10.409 -8.618 1.00 97.31 100 LYS A O 1
ATOM 817 N N . PRO A 1 101 ? 6.114 -11.921 -10.166 1.00 97.38 101 PRO A N 1
ATOM 818 C CA . PRO A 1 101 ? 4.880 -11.227 -10.533 1.00 97.38 101 PRO A CA 1
ATOM 819 C C . PRO A 1 101 ? 3.979 -10.967 -9.321 1.00 97.38 101 PRO A C 1
ATOM 821 O O . PRO A 1 101 ? 4.035 -11.698 -8.331 1.00 97.38 101 PRO A O 1
ATOM 824 N N . GLY A 1 102 ? 3.159 -9.925 -9.407 1.00 97.25 102 GLY A N 1
ATOM 825 C CA . GLY A 1 102 ? 2.291 -9.497 -8.315 1.00 97.25 102 GLY A CA 1
ATOM 826 C C . GLY A 1 102 ? 1.569 -8.200 -8.645 1.00 97.25 102 GLY A C 1
ATOM 827 O O . GLY A 1 102 ? 1.138 -8.001 -9.780 1.00 97.25 102 GLY A O 1
ATOM 828 N N . TYR A 1 103 ? 1.467 -7.295 -7.680 1.00 97.19 103 TYR A N 1
ATOM 829 C CA . TYR A 1 103 ? 0.698 -6.062 -7.795 1.00 97.19 103 TYR A CA 1
ATOM 830 C C . TYR A 1 103 ? 1.559 -4.825 -7.529 1.00 97.19 103 TYR A C 1
ATOM 832 O O . TYR A 1 103 ? 2.285 -4.754 -6.543 1.00 97.19 103 TYR A O 1
ATOM 840 N N . MET A 1 104 ? 1.464 -3.826 -8.403 1.00 96.38 104 MET A N 1
ATOM 841 C CA . MET A 1 104 ? 2.035 -2.496 -8.210 1.00 96.38 104 MET A CA 1
ATOM 842 C C . MET A 1 104 ? 1.008 -1.597 -7.535 1.00 96.38 104 MET A C 1
ATOM 844 O O . MET A 1 104 ? -0.068 -1.383 -8.089 1.00 96.38 104 MET A O 1
ATOM 848 N N . LEU A 1 105 ? 1.372 -1.047 -6.381 1.00 96.31 105 LEU A N 1
ATOM 849 C CA . LEU A 1 105 ? 0.631 -0.045 -5.631 1.00 96.31 105 LEU A CA 1
ATOM 850 C C . LEU A 1 105 ? 1.371 1.298 -5.698 1.00 96.31 105 LEU A C 1
ATOM 852 O O . LEU A 1 105 ? 2.401 1.488 -5.052 1.00 96.31 105 LEU A O 1
ATOM 856 N N . ASP A 1 106 ? 0.830 2.247 -6.456 1.00 93.31 106 ASP A N 1
ATOM 857 C CA . ASP A 1 106 ? 1.369 3.595 -6.595 1.00 93.31 106 ASP A CA 1
ATOM 858 C C . ASP A 1 106 ? 0.696 4.576 -5.626 1.00 93.31 106 ASP A C 1
ATOM 860 O O . ASP A 1 106 ? -0.308 5.230 -5.929 1.00 93.31 106 ASP A O 1
ATOM 864 N N . LEU A 1 107 ? 1.281 4.705 -4.433 1.00 91.56 107 LEU A N 1
ATOM 865 C CA . LEU A 1 107 ? 0.799 5.618 -3.396 1.00 91.56 107 LEU A CA 1
ATOM 866 C C . LEU A 1 107 ? 0.962 7.087 -3.786 1.00 91.56 107 LEU A C 1
ATOM 868 O O . LEU A 1 107 ? 0.245 7.940 -3.259 1.00 91.56 107 LEU A O 1
ATOM 872 N N . ARG A 1 108 ? 1.856 7.400 -4.730 1.00 87.94 108 ARG A N 1
ATOM 873 C CA . ARG A 1 108 ? 2.103 8.780 -5.164 1.00 87.94 108 ARG A CA 1
ATOM 874 C C . ARG A 1 108 ? 0.832 9.390 -5.742 1.00 87.94 108 ARG A C 1
ATOM 876 O O . ARG A 1 108 ? 0.479 10.515 -5.396 1.00 87.94 108 ARG A O 1
ATOM 883 N N . VAL A 1 109 ? 0.098 8.609 -6.536 1.00 84.88 109 VAL A N 1
ATOM 884 C CA . VAL A 1 109 ? -1.184 9.012 -7.130 1.00 84.88 109 VAL A CA 1
ATOM 885 C C . VAL A 1 109 ? -2.231 9.294 -6.045 1.00 84.88 109 VAL A C 1
ATOM 887 O O . VAL A 1 109 ? -2.916 10.314 -6.105 1.00 84.88 109 VAL A O 1
ATOM 890 N N . LEU A 1 110 ? -2.321 8.452 -5.007 1.00 82.56 110 LEU A N 1
ATOM 891 C CA . LEU A 1 110 ? -3.255 8.657 -3.889 1.00 82.56 110 LEU A CA 1
ATOM 892 C C . LEU A 1 110 ? -2.914 9.888 -3.034 1.00 82.56 110 LEU A C 1
ATOM 894 O O . LEU A 1 110 ? -3.818 10.537 -2.499 1.00 82.56 110 LEU A O 1
ATOM 898 N N . GLN A 1 111 ? -1.626 10.202 -2.882 1.00 78.31 111 GLN A N 1
ATOM 899 C CA . GLN A 1 111 ? -1.134 11.285 -2.027 1.00 78.31 111 GLN A CA 1
ATOM 900 C C . GLN A 1 111 ? -1.239 12.673 -2.678 1.00 78.31 111 GLN A C 1
ATOM 902 O O . GLN A 1 111 ? -1.479 13.653 -1.967 1.00 78.31 111 GLN A O 1
ATOM 907 N N . MET A 1 112 ? -1.076 12.784 -4.004 1.00 67.69 112 MET A N 1
ATOM 908 C CA . MET A 1 112 ? -1.005 14.069 -4.726 1.00 67.69 112 MET A CA 1
ATOM 909 C C . MET A 1 112 ? -2.199 14.999 -4.475 1.00 67.69 112 MET A C 1
ATOM 911 O O . MET A 1 112 ? -2.021 16.210 -4.369 1.00 67.69 112 MET A O 1
ATOM 915 N N . SER A 1 113 ? -3.412 14.461 -4.342 1.00 61.03 113 SER A N 1
ATOM 916 C CA . SER A 1 113 ? -4.619 15.274 -4.132 1.00 61.03 113 SER A CA 1
ATOM 917 C C . SER A 1 113 ? -4.890 15.625 -2.667 1.00 61.03 113 SER A C 1
ATOM 919 O O . SER A 1 113 ? -5.726 16.481 -2.397 1.00 61.03 113 SER A O 1
ATOM 921 N N . ARG A 1 114 ? -4.221 14.966 -1.711 1.00 66.25 114 ARG A N 1
ATOM 922 C CA . ARG A 1 114 ? -4.592 15.023 -0.285 1.00 66.25 114 ARG A CA 1
ATOM 923 C C . ARG A 1 114 ? -3.908 16.149 0.471 1.00 66.25 114 ARG A C 1
ATOM 925 O O . ARG A 1 114 ? -4.550 16.820 1.267 1.00 66.25 114 ARG A O 1
ATOM 932 N N . PHE A 1 115 ? -2.627 16.364 0.192 1.00 65.50 115 PHE A N 1
ATOM 933 C CA . PHE A 1 115 ? -1.825 17.393 0.858 1.00 65.50 115 PHE A CA 1
ATOM 934 C C . PHE A 1 115 ? -1.897 18.759 0.168 1.00 65.50 115 PHE A C 1
ATOM 936 O O . PHE A 1 115 ? -1.285 19.711 0.624 1.00 65.50 115 PHE A O 1
ATOM 943 N N . ASN A 1 116 ? -2.622 18.885 -0.944 1.00 62.56 116 ASN A N 1
ATOM 944 C CA . ASN A 1 116 ? -2.824 20.165 -1.621 1.00 62.56 116 ASN A CA 1
ATOM 945 C C . ASN A 1 116 ? -4.318 20.537 -1.624 1.00 62.56 116 ASN A C 1
ATOM 947 O O . ASN A 1 116 ? -4.930 20.583 -2.696 1.00 62.56 116 ASN A O 1
ATOM 951 N N . PRO A 1 117 ? -4.944 20.748 -0.446 1.00 60.78 117 PRO A N 1
ATOM 952 C CA . PRO A 1 117 ? -6.335 21.167 -0.391 1.00 60.78 117 PRO A CA 1
ATOM 953 C C . PRO A 1 117 ? -6.493 22.541 -1.061 1.00 60.78 117 PRO A C 1
ATOM 955 O O . PRO A 1 117 ? -5.579 23.375 -1.017 1.00 60.78 117 PRO A O 1
ATOM 958 N N . PRO A 1 118 ? -7.648 22.815 -1.690 1.00 57.22 118 PRO A N 1
ATOM 959 C CA . PRO A 1 118 ? -7.893 24.110 -2.299 1.00 57.22 118 PRO A CA 1
ATOM 960 C C . PRO A 1 118 ? -7.737 25.211 -1.238 1.00 57.22 118 PRO A C 1
ATOM 962 O O . PRO A 1 118 ? -8.355 25.175 -0.175 1.00 57.22 118 PRO A O 1
ATOM 965 N N . ARG A 1 119 ? -6.870 26.188 -1.536 1.00 53.09 119 ARG A N 1
ATOM 966 C CA . ARG A 1 119 ? -6.440 27.279 -0.645 1.00 53.09 119 ARG A CA 1
ATOM 96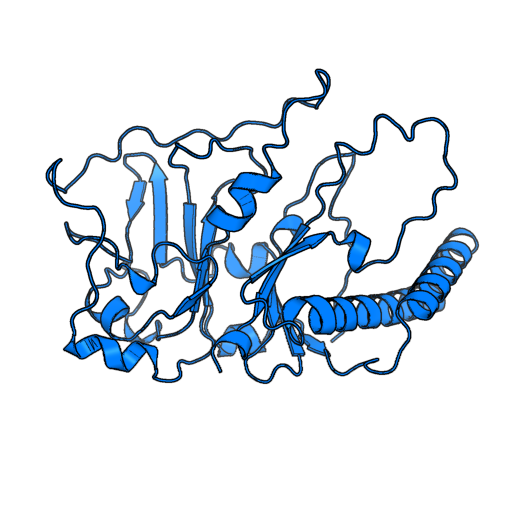7 C C . ARG A 1 119 ? -7.573 28.265 -0.359 1.00 53.09 119 ARG A C 1
ATOM 969 O O . ARG A 1 119 ? -7.613 29.343 -0.937 1.00 53.09 119 ARG A O 1
ATOM 976 N N . TRP A 1 120 ? -8.522 27.881 0.485 1.00 46.75 120 TRP A N 1
ATOM 977 C CA . TRP A 1 120 ? -9.651 28.741 0.857 1.00 46.75 120 TRP A CA 1
ATOM 978 C C . TRP A 1 120 ? -9.417 29.448 2.200 1.00 46.75 120 TRP A C 1
ATOM 980 O O . TRP A 1 120 ? -10.207 30.303 2.584 1.00 46.75 120 TRP A O 1
ATOM 990 N N . PHE A 1 121 ? -8.307 29.149 2.887 1.00 47.81 121 PHE A N 1
ATOM 991 C CA . PHE A 1 121 ? -7.953 29.752 4.170 1.00 47.81 121 PHE A CA 1
ATOM 992 C C . PHE A 1 121 ? -6.494 30.232 4.161 1.00 47.81 121 PHE A C 1
ATOM 994 O O . PHE A 1 121 ? -5.564 29.445 4.010 1.00 47.81 121 PHE A O 1
ATOM 1001 N N . GLU A 1 122 ? -6.290 31.539 4.337 1.00 47.81 122 GLU A N 1
ATOM 1002 C CA . GLU A 1 122 ? -4.986 32.232 4.313 1.00 47.81 122 GLU A CA 1
ATOM 1003 C C . GLU A 1 122 ? -4.087 31.935 5.534 1.00 47.81 122 GLU A C 1
ATOM 1005 O O . GLU A 1 122 ? -3.053 32.577 5.725 1.00 47.81 122 GLU A O 1
ATOM 1010 N N . HIS A 1 123 ? -4.465 30.981 6.390 1.00 44.84 123 HIS A N 1
ATOM 1011 C CA . HIS A 1 123 ? -3.825 30.742 7.690 1.00 44.84 123 HIS A CA 1
ATOM 1012 C C . HIS A 1 123 ? -3.386 29.297 7.930 1.00 44.84 123 HIS A C 1
ATOM 1014 O O . HIS A 1 123 ? -3.023 28.963 9.057 1.00 44.84 123 HIS A O 1
ATOM 1020 N N . SER A 1 124 ? -3.377 28.438 6.906 1.00 47.66 124 SER A N 1
ATOM 1021 C CA . SER A 1 124 ? -2.797 27.104 7.074 1.00 47.66 124 SER A CA 1
ATOM 1022 C C . SER A 1 124 ? -1.315 27.226 7.454 1.00 47.66 124 SER A C 1
ATOM 1024 O O . SER A 1 124 ? -0.601 28.045 6.855 1.00 47.66 124 SER A O 1
ATOM 1026 N N . PRO A 1 125 ? -0.832 26.443 8.440 1.00 49.81 125 PRO A N 1
ATOM 1027 C CA . PRO A 1 125 ? 0.592 26.365 8.730 1.00 49.81 125 PRO A CA 1
ATOM 1028 C C . PRO A 1 125 ? 1.334 26.095 7.421 1.00 49.81 125 PRO A C 1
ATOM 1030 O O . PRO A 1 125 ? 0.831 25.373 6.565 1.00 49.81 125 PRO A O 1
ATOM 1033 N N . GLN A 1 126 ? 2.493 26.732 7.230 1.00 53.47 126 GLN A N 1
ATOM 1034 C CA . GLN A 1 126 ? 3.309 26.572 6.027 1.00 53.47 126 GLN A CA 1
ATOM 1035 C C . GLN A 1 126 ? 3.748 25.108 5.894 1.00 53.47 126 GLN A C 1
ATOM 1037 O O . GLN A 1 126 ? 4.841 24.733 6.323 1.00 53.47 126 GLN A O 1
ATOM 1042 N N . GLU A 1 127 ? 2.893 24.263 5.325 1.00 61.84 127 GLU A N 1
ATOM 1043 C CA . GLU A 1 127 ? 3.242 22.895 5.000 1.00 61.84 127 GLU A CA 1
ATOM 1044 C C . GLU A 1 127 ? 4.449 22.958 4.068 1.00 61.84 127 GLU A C 1
ATOM 1046 O O . GLU A 1 127 ? 4.466 23.672 3.055 1.00 61.84 127 GLU A O 1
ATOM 1051 N N . ARG A 1 128 ? 5.524 22.272 4.463 1.00 72.69 128 ARG A N 1
ATOM 1052 C CA . ARG A 1 128 ? 6.778 22.312 3.719 1.00 72.69 128 ARG A CA 1
ATOM 1053 C C . ARG A 1 128 ? 6.539 21.644 2.371 1.00 72.69 128 ARG A C 1
ATOM 1055 O O . ARG A 1 128 ? 6.375 20.428 2.296 1.00 72.69 128 ARG A O 1
ATOM 1062 N N . ARG A 1 129 ? 6.522 22.448 1.310 1.00 82.62 129 ARG A N 1
ATOM 1063 C CA . ARG A 1 129 ? 6.502 21.950 -0.067 1.00 82.62 129 ARG A CA 1
ATOM 1064 C C . ARG A 1 129 ? 7.704 21.042 -0.306 1.00 82.62 129 ARG A C 1
ATOM 1066 O O . ARG A 1 129 ? 8.797 21.292 0.211 1.00 82.62 129 ARG A O 1
ATOM 1073 N N . ASP A 1 130 ? 7.490 19.985 -1.075 1.00 88.50 130 ASP A N 1
ATOM 1074 C CA . ASP A 1 130 ? 8.578 19.139 -1.546 1.00 88.50 130 ASP A CA 1
ATOM 1075 C C . ASP A 1 130 ? 9.367 19.834 -2.660 1.00 88.50 130 ASP A C 1
ATOM 1077 O O . ASP A 1 130 ? 8.890 20.784 -3.291 1.00 88.50 130 ASP A O 1
ATOM 1081 N N . THR A 1 131 ? 10.588 19.362 -2.896 1.00 90.25 131 THR A N 1
ATOM 1082 C CA . THR A 1 131 ? 11.459 19.909 -3.939 1.00 90.25 131 THR A CA 1
ATOM 1083 C C . THR A 1 131 ? 11.337 19.047 -5.194 1.00 90.25 131 THR A C 1
ATOM 1085 O O . THR A 1 131 ? 11.654 17.858 -5.127 1.00 90.25 131 THR A O 1
ATOM 1088 N N . PRO A 1 132 ? 10.888 19.601 -6.334 1.00 90.44 132 PRO A N 1
ATOM 1089 C CA . PRO A 1 132 ? 10.783 18.842 -7.573 1.00 90.44 132 PRO A CA 1
ATOM 1090 C C . PRO A 1 132 ? 12.166 18.543 -8.160 1.00 90.44 132 PRO A C 1
ATOM 1092 O O . PRO A 1 132 ? 13.079 19.370 -8.084 1.00 90.44 132 PRO A O 1
ATOM 1095 N N . ILE A 1 133 ? 12.287 17.388 -8.804 1.00 87.62 133 ILE A N 1
ATOM 1096 C CA . ILE A 1 133 ? 13.413 17.042 -9.673 1.00 87.62 133 ILE A CA 1
ATOM 1097 C C . ILE A 1 133 ? 13.129 17.691 -11.030 1.00 87.62 133 ILE A C 1
ATOM 1099 O O . ILE A 1 133 ? 12.076 17.455 -11.622 1.00 87.62 133 ILE A O 1
ATOM 1103 N N . ARG A 1 134 ? 14.027 18.564 -11.498 1.00 84.38 134 ARG A N 1
ATOM 1104 C CA . ARG A 1 134 ? 13.756 19.419 -12.664 1.00 84.38 134 ARG A CA 1
ATOM 1105 C C . ARG A 1 134 ? 14.223 18.784 -13.959 1.00 84.38 134 ARG A C 1
ATOM 1107 O O . ARG A 1 134 ? 13.507 18.853 -14.952 1.00 84.38 134 ARG A O 1
ATOM 1114 N N . GLN A 1 135 ? 15.413 18.198 -13.954 1.00 78.62 135 GLN A N 1
ATOM 1115 C CA . GLN A 1 135 ? 16.000 17.572 -15.128 1.00 78.62 135 GLN A CA 1
ATOM 1116 C C . GLN A 1 135 ? 16.761 16.320 -14.721 1.00 78.62 135 GLN A C 1
ATOM 1118 O O . GLN A 1 135 ? 17.902 16.381 -14.278 1.00 78.62 135 GLN A O 1
ATOM 1123 N N . ILE A 1 136 ? 16.159 15.155 -14.935 1.00 70.62 136 ILE A N 1
ATOM 1124 C CA . ILE A 1 136 ? 16.958 13.933 -15.005 1.00 70.62 136 ILE A CA 1
ATOM 1125 C C . ILE A 1 136 ? 17.763 14.057 -16.294 1.00 70.62 136 ILE A C 1
ATOM 1127 O O . ILE A 1 136 ? 17.175 14.284 -17.352 1.00 70.62 136 ILE A O 1
ATOM 1131 N N . LYS A 1 137 ? 19.096 13.953 -16.224 1.00 62.69 137 LYS A N 1
ATOM 1132 C CA . LYS A 1 137 ? 19.921 13.858 -17.435 1.00 62.69 137 LYS A CA 1
ATOM 1133 C C . LYS A 1 137 ? 19.484 12.605 -18.187 1.00 62.69 137 LYS A C 1
ATOM 1135 O O . LYS A 1 137 ? 19.893 11.499 -17.849 1.00 62.69 137 LYS A O 1
ATOM 1140 N N . SER A 1 138 ? 18.583 12.798 -19.139 1.00 53.94 138 SER A N 1
ATOM 1141 C CA . SER A 1 138 ? 17.965 11.737 -19.906 1.00 53.94 138 SER A CA 1
ATOM 1142 C C . SER A 1 138 ? 19.040 10.986 -20.688 1.00 53.94 138 SER A C 1
ATOM 1144 O O . SER A 1 138 ? 19.779 11.585 -21.465 1.00 53.94 138 SER A O 1
ATOM 1146 N N . LEU A 1 139 ? 19.111 9.667 -20.502 1.00 52.06 139 LEU A N 1
ATOM 1147 C CA . LEU A 1 139 ? 19.763 8.754 -21.450 1.00 52.06 139 LEU A CA 1
ATOM 1148 C C . LEU A 1 139 ? 18.861 8.472 -22.674 1.00 52.06 139 LEU A C 1
ATOM 1150 O O . LEU A 1 139 ? 19.247 7.717 -23.562 1.00 52.06 139 LEU A O 1
ATOM 1154 N N . LEU A 1 140 ? 17.658 9.056 -22.716 1.00 47.72 140 LEU A N 1
ATOM 1155 C CA . LEU A 1 140 ? 16.637 8.883 -23.747 1.00 47.72 140 LEU A CA 1
ATOM 1156 C C . LEU A 1 140 ? 16.547 10.107 -24.684 1.00 47.72 140 LEU A C 1
ATOM 1158 O O . LEU A 1 140 ? 16.634 11.246 -24.215 1.00 47.72 140 LEU A O 1
ATOM 1162 N N . PRO A 1 141 ? 16.330 9.912 -25.998 1.00 45.84 141 PRO A N 1
ATOM 1163 C CA . PRO A 1 141 ? 16.071 11.006 -26.934 1.00 45.84 141 PRO A CA 1
ATOM 1164 C C . PRO A 1 141 ? 14.771 11.753 -26.589 1.00 45.84 141 PRO A C 1
ATOM 1166 O O . PRO A 1 141 ? 13.768 11.121 -26.274 1.00 45.84 141 PRO A O 1
ATOM 1169 N N . GLU A 1 142 ? 14.771 13.082 -26.739 1.00 49.53 142 GLU A N 1
ATOM 1170 C CA . GLU A 1 142 ? 13.714 14.046 -26.349 1.00 49.53 142 GLU A CA 1
ATOM 1171 C C . GLU A 1 142 ? 12.298 13.825 -26.949 1.00 49.53 142 GLU A C 1
ATOM 1173 O O . GLU A 1 142 ? 11.401 14.621 -26.690 1.00 49.53 142 GLU A O 1
ATOM 1178 N N . TYR A 1 143 ? 12.068 12.779 -27.755 1.00 41.94 143 TYR A N 1
ATOM 1179 C CA . TYR A 1 143 ? 10.875 12.648 -28.611 1.00 41.94 143 TYR A CA 1
ATOM 1180 C C . TYR A 1 143 ? 10.165 11.285 -28.587 1.00 41.94 143 TYR A C 1
ATOM 1182 O O . TYR A 1 143 ? 9.222 11.090 -29.356 1.00 41.94 143 TYR A O 1
ATOM 1190 N N . LEU A 1 144 ? 10.573 10.328 -27.749 1.00 44.22 144 LEU A N 1
ATOM 1191 C CA . LEU A 1 144 ? 9.839 9.062 -27.646 1.00 44.22 144 LEU A CA 1
ATOM 1192 C C . LEU A 1 144 ? 8.701 9.187 -26.620 1.00 44.22 144 LEU A C 1
ATOM 1194 O O . LEU A 1 144 ? 8.918 9.767 -25.559 1.00 44.22 144 LEU A O 1
ATOM 1198 N N . PRO A 1 145 ? 7.492 8.661 -26.901 1.00 51.50 145 PRO A N 1
ATOM 1199 C CA . PRO A 1 145 ? 6.455 8.572 -25.879 1.00 51.50 145 PRO A CA 1
ATOM 1200 C C . PRO A 1 145 ? 7.004 7.763 -24.703 1.00 51.50 145 PRO A C 1
ATOM 1202 O O . PRO A 1 145 ? 7.465 6.655 -24.926 1.00 51.50 145 PRO A O 1
ATOM 1205 N N . ASP A 1 146 ? 6.933 8.282 -23.475 1.00 66.75 146 ASP A N 1
ATOM 1206 C CA . ASP A 1 146 ? 7.533 7.708 -22.250 1.00 66.75 146 ASP A CA 1
ATOM 1207 C C . ASP A 1 146 ? 7.021 6.304 -21.852 1.00 66.75 146 ASP A C 1
ATOM 1209 O O . ASP A 1 146 ? 7.392 5.767 -20.804 1.00 66.75 146 ASP A O 1
ATOM 1213 N N . ILE A 1 147 ? 6.158 5.690 -22.669 1.00 72.19 147 ILE A N 1
ATOM 1214 C CA . ILE A 1 147 ? 5.401 4.485 -22.339 1.00 72.19 147 ILE A CA 1
ATOM 1215 C C . ILE A 1 147 ? 5.572 3.400 -23.415 1.00 72.19 147 ILE A C 1
ATOM 1217 O O . ILE A 1 147 ? 5.351 3.641 -24.602 1.00 72.19 147 ILE A O 1
ATOM 1221 N N . SER A 1 148 ? 5.923 2.180 -22.998 1.00 77.81 148 SER A N 1
ATOM 1222 C CA . SER A 1 148 ? 5.926 0.980 -23.839 1.00 77.81 148 SER A CA 1
ATOM 1223 C C . SER A 1 148 ? 4.571 0.279 -23.779 1.00 77.81 148 SER A C 1
ATOM 1225 O O . SER A 1 148 ? 4.031 -0.004 -22.707 1.00 77.81 148 SER A O 1
ATOM 1227 N N . TYR A 1 149 ? 4.021 -0.036 -24.950 1.00 81.62 149 TYR A N 1
ATOM 1228 C CA . TYR A 1 149 ? 2.817 -0.853 -25.050 1.00 81.62 149 TYR A CA 1
ATOM 1229 C C . TYR A 1 149 ? 3.144 -2.322 -24.807 1.00 81.62 149 TYR A C 1
ATOM 1231 O O . TYR A 1 149 ? 4.172 -2.831 -25.259 1.00 81.62 149 TYR A O 1
ATOM 1239 N N . LEU A 1 150 ? 2.227 -3.006 -24.126 1.00 83.19 150 LEU A N 1
ATOM 1240 C CA . LEU A 1 150 ? 2.311 -4.439 -23.899 1.00 83.19 150 LEU A CA 1
ATOM 1241 C C . LEU A 1 150 ? 2.258 -5.189 -25.247 1.00 83.19 150 LEU A C 1
ATOM 1243 O O . LEU A 1 150 ? 1.292 -5.005 -25.995 1.00 83.19 150 LEU A O 1
ATOM 1247 N N . PRO A 1 151 ? 3.244 -6.045 -25.579 1.00 85.69 151 PRO A N 1
ATOM 1248 C CA . PRO A 1 151 ? 3.182 -6.875 -26.773 1.00 85.69 151 PRO A CA 1
ATOM 1249 C C . PRO A 1 151 ? 1.967 -7.801 -26.734 1.00 85.69 151 PRO A C 1
ATOM 1251 O O . PRO A 1 151 ? 1.626 -8.342 -25.683 1.00 85.69 151 PRO A O 1
ATOM 1254 N N . LEU A 1 152 ? 1.361 -8.067 -27.893 1.00 84.25 152 LEU A N 1
ATOM 1255 C CA . LEU A 1 152 ? 0.173 -8.926 -27.982 1.00 84.25 152 LEU A CA 1
ATOM 1256 C C . LEU A 1 152 ? 0.402 -10.312 -27.349 1.00 84.25 152 LEU A C 1
ATOM 1258 O O . LEU A 1 152 ? -0.482 -10.834 -26.681 1.00 84.25 152 LEU A O 1
ATOM 1262 N N . ILE A 1 153 ? 1.608 -10.872 -27.486 1.00 85.56 153 ILE A N 1
ATOM 1263 C CA . ILE A 1 153 ? 1.985 -12.174 -26.906 1.00 85.56 153 ILE A CA 1
ATOM 1264 C C . ILE A 1 153 ? 1.931 -12.153 -25.368 1.00 85.56 153 ILE A C 1
ATOM 1266 O O . ILE A 1 153 ? 1.595 -13.159 -24.751 1.00 85.56 153 ILE A O 1
ATOM 1270 N N . ALA A 1 154 ? 2.218 -11.008 -24.747 1.00 87.94 154 ALA A N 1
ATOM 1271 C CA . ALA A 1 154 ? 2.196 -10.843 -23.298 1.00 87.94 154 ALA A CA 1
ATOM 1272 C C . ALA A 1 154 ? 0.813 -10.431 -22.759 1.00 87.94 154 ALA A C 1
ATOM 1274 O O . ALA A 1 154 ? 0.598 -10.473 -21.552 1.00 87.94 154 ALA A O 1
ATOM 1275 N N . SER A 1 155 ? -0.141 -10.070 -23.627 1.00 87.00 155 SER A N 1
ATOM 1276 C CA . SER A 1 155 ? -1.479 -9.619 -23.212 1.00 87.00 155 SER A CA 1
ATOM 1277 C C . SER A 1 155 ? -2.259 -10.661 -22.407 1.00 87.00 155 SER A C 1
ATOM 1279 O O . SER A 1 155 ? -2.915 -10.304 -21.432 1.00 87.00 155 SER A O 1
ATOM 1281 N N . ASN A 1 156 ? -2.109 -11.946 -22.741 1.00 89.44 156 ASN A N 1
ATOM 1282 C CA . ASN A 1 156 ? -2.760 -13.040 -22.017 1.00 89.44 156 ASN A CA 1
ATOM 1283 C C . ASN A 1 156 ? -2.315 -13.117 -20.545 1.00 89.44 156 ASN A C 1
ATOM 1285 O O . ASN A 1 156 ? -3.117 -13.483 -19.692 1.00 89.44 156 ASN A O 1
ATOM 1289 N N . GLN A 1 157 ? -1.088 -12.682 -20.226 1.00 92.31 157 GLN A N 1
ATOM 1290 C CA . GLN A 1 157 ? -0.565 -12.695 -18.853 1.00 92.31 157 GLN A CA 1
ATOM 1291 C C . GLN A 1 157 ? -1.318 -11.735 -17.921 1.00 92.31 157 GLN A C 1
ATOM 1293 O O . GLN A 1 157 ? -1.248 -11.876 -16.704 1.00 92.31 157 GLN A O 1
ATOM 1298 N N . LEU A 1 158 ? -2.053 -10.753 -18.459 1.00 89.38 158 LEU A N 1
ATOM 1299 C CA . LEU A 1 158 ? -2.902 -9.876 -17.646 1.00 89.38 158 LEU A CA 1
ATOM 1300 C C . LEU A 1 158 ? -4.069 -10.639 -17.007 1.00 89.38 158 LEU A C 1
ATOM 1302 O O . LEU A 1 158 ? -4.535 -10.256 -15.931 1.00 89.38 158 LEU A O 1
ATOM 1306 N N . CYS A 1 159 ? -4.529 -11.711 -17.655 1.00 89.06 159 CYS A N 1
ATOM 1307 C CA . CYS A 1 159 ? -5.601 -12.570 -17.163 1.00 89.06 159 CYS A CA 1
ATOM 1308 C C . CYS A 1 159 ? -5.092 -13.662 -16.218 1.00 89.06 159 CYS A C 1
ATOM 1310 O O . CYS A 1 159 ? -5.875 -14.172 -15.422 1.00 89.06 159 CYS A O 1
ATOM 1312 N N . ASP A 1 160 ? -3.802 -13.995 -16.273 1.00 91.44 160 ASP A N 1
ATOM 1313 C CA . ASP A 1 160 ? -3.226 -15.020 -15.409 1.00 91.44 160 ASP A CA 1
ATOM 1314 C C . ASP A 1 160 ? -3.224 -14.558 -13.940 1.00 91.44 160 ASP A C 1
ATOM 1316 O O . ASP A 1 160 ? -2.986 -13.371 -13.654 1.00 91.44 160 ASP A O 1
ATOM 1320 N N . PRO A 1 161 ? -3.504 -15.462 -12.984 1.00 91.50 161 PRO A N 1
ATOM 1321 C CA . PRO A 1 161 ? -3.347 -15.154 -11.573 1.00 91.50 161 PRO A CA 1
ATOM 1322 C C . PRO A 1 161 ? -1.869 -14.902 -11.264 1.00 91.50 161 PRO A C 1
ATOM 1324 O O . PRO A 1 161 ? -0.974 -15.541 -11.823 1.00 91.50 161 PRO A O 1
ATOM 1327 N N . VAL A 1 162 ? -1.619 -13.966 -10.358 1.00 94.69 162 VAL A N 1
ATOM 1328 C CA . VAL A 1 162 ? -0.285 -13.681 -9.829 1.00 94.69 162 VAL A CA 1
ATOM 1329 C C . VAL A 1 162 ? -0.306 -13.906 -8.330 1.00 94.69 162 VAL A C 1
ATOM 1331 O O . VAL A 1 162 ? -1.355 -13.846 -7.703 1.00 94.69 162 VAL A O 1
ATOM 1334 N N . GLU A 1 163 ? 0.854 -14.176 -7.753 1.00 95.94 163 GLU A N 1
ATOM 1335 C CA . GLU A 1 163 ? 0.986 -14.187 -6.301 1.00 95.94 163 GLU A CA 1
ATOM 1336 C C . GLU A 1 163 ? 0.768 -12.778 -5.728 1.00 95.94 163 GLU A C 1
ATOM 1338 O O . GLU A 1 163 ? 1.002 -11.771 -6.398 1.00 95.94 163 GLU A O 1
ATOM 1343 N N . GLU A 1 164 ? 0.408 -12.689 -4.451 1.00 96.69 164 GLU A N 1
ATOM 1344 C CA . GLU A 1 164 ? 0.137 -11.425 -3.762 1.00 96.69 164 GLU A CA 1
ATOM 1345 C C . GLU A 1 164 ? 1.409 -10.638 -3.377 1.00 96.69 164 GLU A C 1
ATOM 1347 O O . GLU A 1 164 ? 1.465 -9.986 -2.332 1.00 96.69 164 GLU A O 1
ATOM 1352 N N . ASN A 1 165 ? 2.446 -10.696 -4.213 1.00 97.81 165 ASN A N 1
ATOM 1353 C CA . ASN A 1 165 ? 3.643 -9.878 -4.060 1.00 97.81 165 ASN A CA 1
ATOM 1354 C C . ASN A 1 165 ? 3.293 -8.408 -4.342 1.00 97.81 165 ASN A C 1
ATOM 1356 O O . ASN A 1 165 ? 2.502 -8.119 -5.239 1.00 97.81 165 ASN A O 1
ATOM 1360 N N . LEU A 1 166 ? 3.892 -7.468 -3.615 1.00 97.88 166 LEU A N 1
ATOM 1361 C CA . LEU A 1 166 ? 3.621 -6.038 -3.738 1.00 97.88 166 LEU A CA 1
ATOM 1362 C C . LEU A 1 166 ? 4.861 -5.264 -4.179 1.00 97.88 166 LEU A C 1
ATOM 1364 O O . LEU A 1 166 ? 5.940 -5.424 -3.614 1.00 97.88 166 LEU A O 1
ATOM 1368 N N . TYR A 1 167 ? 4.666 -4.362 -5.135 1.00 97.56 167 TYR A N 1
ATOM 1369 C CA . TYR A 1 167 ? 5.604 -3.323 -5.543 1.00 97.56 167 TYR A CA 1
ATOM 1370 C C . TYR A 1 167 ? 5.012 -1.992 -5.089 1.00 97.56 167 TYR A C 1
ATOM 1372 O O . TYR A 1 167 ? 3.992 -1.562 -5.616 1.00 97.56 167 TYR A O 1
ATOM 1380 N N . ILE A 1 168 ? 5.598 -1.355 -4.083 1.00 97.25 168 ILE A N 1
ATOM 1381 C CA . ILE A 1 168 ? 5.025 -0.166 -3.446 1.00 97.25 168 ILE A CA 1
ATOM 1382 C C . ILE A 1 168 ? 5.822 1.050 -3.895 1.00 97.25 168 ILE A C 1
ATOM 1384 O O . ILE A 1 168 ? 6.969 1.217 -3.480 1.00 97.25 168 ILE A O 1
ATOM 1388 N N . ALA A 1 169 ? 5.223 1.896 -4.734 1.00 95.12 169 ALA A N 1
ATOM 1389 C CA . ALA A 1 169 ? 5.800 3.175 -5.122 1.00 95.12 169 ALA A CA 1
ATOM 1390 C C . ALA A 1 169 ? 5.336 4.278 -4.163 1.00 95.12 169 ALA A C 1
ATOM 1392 O O . ALA A 1 169 ? 4.145 4.572 -4.056 1.00 95.12 169 ALA A O 1
ATOM 1393 N N . SER A 1 170 ? 6.283 4.923 -3.486 1.00 94.25 170 SER A N 1
ATOM 1394 C CA . SER A 1 170 ? 6.017 5.965 -2.490 1.00 94.25 170 SER A CA 1
ATOM 1395 C C . SER A 1 170 ? 7.009 7.114 -2.603 1.00 94.25 170 SER A C 1
ATOM 1397 O O . SER A 1 170 ? 8.168 6.936 -2.987 1.00 94.25 170 SER A O 1
ATOM 1399 N N . TYR A 1 171 ? 6.559 8.324 -2.272 1.00 93.31 171 TYR A N 1
ATOM 1400 C CA . TYR A 1 171 ? 7.458 9.471 -2.197 1.00 93.31 171 TYR A CA 1
ATOM 1401 C C . TYR A 1 171 ? 8.461 9.326 -1.052 1.00 93.31 171 TYR A C 1
ATOM 1403 O O . TYR A 1 171 ? 8.118 8.836 0.019 1.00 93.31 171 TYR A O 1
ATOM 1411 N N . VAL A 1 172 ? 9.672 9.859 -1.241 1.00 92.62 172 VAL A N 1
ATOM 1412 C CA . VAL A 1 172 ? 10.703 9.881 -0.184 1.00 92.62 172 VAL A CA 1
ATOM 1413 C C . VAL A 1 172 ? 10.258 10.707 1.023 1.00 92.62 172 VAL A C 1
ATOM 1415 O O . VAL A 1 172 ? 10.567 10.370 2.160 1.00 92.62 172 VAL A O 1
ATOM 1418 N N . ASN A 1 173 ? 9.523 11.796 0.781 1.00 90.00 173 ASN A N 1
ATOM 1419 C CA . ASN A 1 173 ? 9.068 12.723 1.816 1.00 90.00 173 ASN A CA 1
ATOM 1420 C C . ASN A 1 173 ? 7.534 12.701 1.942 1.00 90.00 173 ASN A C 1
ATOM 1422 O O . ASN A 1 173 ? 6.902 13.712 1.629 1.00 90.00 173 ASN A O 1
ATOM 1426 N N . PRO A 1 174 ? 6.882 11.604 2.355 1.00 86.19 174 PRO A N 1
ATOM 1427 C CA . PRO A 1 174 ? 5.436 11.423 2.175 1.00 86.19 174 PRO A CA 1
ATOM 1428 C C . PRO A 1 174 ? 4.563 12.523 2.807 1.00 86.19 174 PRO A C 1
ATOM 1430 O O . PRO A 1 174 ? 3.478 12.789 2.309 1.00 86.19 174 PRO A O 1
ATOM 1433 N N . LEU A 1 175 ? 5.071 13.224 3.826 1.00 84.75 175 LEU A N 1
ATOM 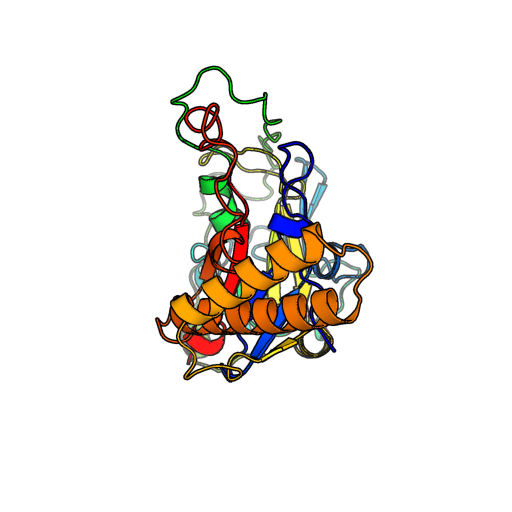1434 C CA . LEU A 1 175 ? 4.383 14.302 4.550 1.00 84.75 175 LEU A CA 1
ATOM 1435 C C . LEU A 1 175 ? 4.532 15.704 3.926 1.00 84.75 175 LEU A C 1
ATOM 1437 O O . LEU A 1 175 ? 4.152 16.696 4.544 1.00 84.75 175 LEU A O 1
ATOM 1441 N N . LYS A 1 176 ? 5.139 15.821 2.740 1.00 84.69 176 LYS A N 1
ATOM 1442 C CA . LYS A 1 176 ? 5.293 17.101 2.034 1.00 84.69 176 LYS A CA 1
ATOM 1443 C C . LYS A 1 176 ? 4.258 17.291 0.931 1.00 84.69 176 LYS A C 1
ATOM 1445 O O . LYS A 1 176 ? 3.880 16.343 0.244 1.00 84.69 176 LYS A O 1
ATOM 1450 N N . VAL A 1 177 ? 3.883 18.548 0.707 1.00 81.88 177 VAL A N 1
ATOM 1451 C CA . VAL A 1 177 ? 2.947 18.967 -0.348 1.00 81.88 177 VAL A CA 1
ATOM 1452 C C . VAL A 1 177 ? 3.632 18.993 -1.709 1.00 81.88 177 VAL A C 1
ATOM 1454 O O . VAL A 1 177 ? 4.780 19.433 -1.821 1.00 81.88 177 VAL A O 1
ATOM 1457 N N . ARG A 1 178 ? 2.908 18.583 -2.754 1.00 84.31 178 ARG A N 1
ATOM 1458 C CA . ARG A 1 178 ? 3.399 18.479 -4.135 1.00 84.31 178 ARG A CA 1
ATOM 1459 C C . ARG A 1 178 ? 2.458 19.156 -5.122 1.00 84.31 178 ARG A C 1
ATOM 1461 O O . ARG A 1 178 ? 1.256 19.236 -4.891 1.00 84.31 178 ARG A O 1
ATOM 1468 N N . ASP A 1 179 ? 3.027 19.637 -6.218 1.00 81.50 179 ASP A N 1
ATOM 1469 C CA . ASP A 1 179 ? 2.297 20.079 -7.403 1.00 81.50 179 ASP A CA 1
ATOM 1470 C C . ASP A 1 179 ? 1.925 18.868 -8.267 1.00 81.50 179 ASP A C 1
ATOM 1472 O O . ASP A 1 179 ? 2.689 17.908 -8.354 1.00 81.50 179 ASP A O 1
ATOM 1476 N N . CYS A 1 180 ? 0.764 18.894 -8.920 1.00 78.69 180 CYS A N 1
ATOM 1477 C CA . CYS A 1 180 ? 0.338 17.765 -9.739 1.00 78.69 180 CYS A CA 1
ATOM 1478 C C . CYS A 1 180 ? 1.099 17.629 -11.068 1.00 78.69 180 CYS A C 1
ATOM 1480 O O . CYS A 1 180 ? 1.066 16.563 -11.674 1.00 78.69 180 CYS A O 1
ATOM 1482 N N . ASN A 1 181 ? 1.799 18.680 -11.502 1.00 79.94 181 ASN A N 1
ATOM 1483 C CA . ASN A 1 181 ? 2.495 18.739 -12.789 1.00 79.94 181 ASN A CA 1
ATOM 1484 C C . ASN A 1 181 ? 4.017 18.609 -12.655 1.00 79.94 181 ASN A C 1
ATOM 1486 O O . ASN A 1 181 ? 4.746 18.863 -13.613 1.00 79.94 181 ASN A O 1
ATOM 1490 N N . GLN A 1 182 ? 4.518 18.283 -11.463 1.00 85.44 182 GLN A N 1
ATOM 1491 C CA . GLN A 1 182 ? 5.949 18.159 -11.208 1.00 85.44 182 GLN A CA 1
ATOM 1492 C C . GLN A 1 182 ? 6.327 16.746 -10.781 1.00 85.44 182 GLN A C 1
ATOM 1494 O O . GLN A 1 182 ? 5.542 16.000 -10.199 1.00 85.44 182 GLN A O 1
ATOM 1499 N N . PHE A 1 183 ? 7.577 16.400 -11.061 1.00 86.56 183 PHE A N 1
ATOM 1500 C CA . PHE A 1 183 ? 8.170 15.125 -10.704 1.00 86.56 183 PHE A CA 1
ATOM 1501 C C . PHE A 1 183 ? 8.971 15.271 -9.405 1.00 86.56 183 PHE A C 1
ATOM 1503 O O . PHE A 1 183 ? 9.753 16.210 -9.250 1.00 86.56 183 PHE A O 1
ATOM 1510 N N . TYR A 1 184 ? 8.759 14.363 -8.454 1.00 91.56 184 TYR A N 1
ATOM 1511 C CA . TYR A 1 184 ? 9.315 14.448 -7.100 1.00 91.56 184 TYR A CA 1
ATOM 1512 C C . TYR A 1 184 ? 10.068 13.177 -6.718 1.00 91.56 184 TYR A C 1
ATOM 1514 O O . TYR A 1 184 ? 9.762 12.112 -7.261 1.00 91.56 184 TYR A O 1
ATOM 1522 N N . PRO A 1 185 ? 10.989 13.262 -5.742 1.00 93.94 185 PRO A N 1
ATOM 1523 C CA . PRO A 1 185 ? 11.726 12.103 -5.277 1.00 93.94 185 PRO A CA 1
ATOM 1524 C C . PRO A 1 185 ? 10.830 10.959 -4.796 1.00 93.94 185 PRO A C 1
ATOM 1526 O O . PRO A 1 185 ? 9.936 11.159 -3.966 1.00 93.94 185 PRO A O 1
ATOM 1529 N N . TYR A 1 186 ? 11.105 9.744 -5.264 1.00 94.19 186 TYR A N 1
ATOM 1530 C CA . TYR A 1 186 ? 10.365 8.539 -4.883 1.00 94.19 186 TYR A CA 1
ATOM 1531 C C . TYR A 1 186 ? 11.258 7.297 -4.862 1.00 94.19 186 TYR A C 1
ATOM 1533 O O . TYR A 1 186 ? 12.410 7.322 -5.303 1.00 94.19 186 TYR A O 1
ATOM 1541 N N . HIS A 1 187 ? 10.701 6.203 -4.357 1.00 95.94 187 HIS A N 1
ATOM 1542 C CA . HIS A 1 187 ? 11.268 4.864 -4.458 1.00 95.94 187 HIS A CA 1
ATOM 1543 C C . HIS A 1 187 ? 10.173 3.822 -4.705 1.00 95.94 187 HIS A C 1
ATOM 1545 O O . HIS A 1 187 ? 8.991 4.108 -4.503 1.00 95.94 187 HIS A O 1
ATOM 1551 N N . ILE A 1 188 ? 10.576 2.626 -5.133 1.00 96.19 188 ILE A N 1
ATOM 1552 C CA . ILE A 1 188 ? 9.730 1.435 -5.211 1.00 96.19 188 ILE A CA 1
ATOM 1553 C C . ILE A 1 188 ? 10.370 0.327 -4.382 1.00 96.19 188 ILE A C 1
ATOM 1555 O O . ILE A 1 188 ? 11.530 -0.031 -4.610 1.00 96.19 188 ILE A O 1
ATOM 1559 N N . HIS A 1 189 ? 9.603 -0.223 -3.448 1.00 97.44 189 HIS A N 1
ATOM 1560 C CA . HIS A 1 189 ? 10.000 -1.354 -2.613 1.00 97.44 189 HIS A CA 1
ATOM 1561 C C . HIS A 1 189 ? 9.204 -2.606 -2.965 1.00 97.44 189 HIS A C 1
ATOM 1563 O O . HIS A 1 189 ? 8.067 -2.506 -3.420 1.00 97.44 189 HIS A O 1
ATOM 1569 N N . TYR A 1 190 ? 9.799 -3.776 -2.746 1.00 97.69 190 TYR A N 1
ATOM 1570 C CA . TYR A 1 190 ? 9.166 -5.065 -2.996 1.00 97.69 190 TYR A CA 1
ATOM 1571 C C . TYR A 1 190 ? 8.966 -5.872 -1.715 1.00 97.69 190 TYR A C 1
ATOM 1573 O O . TYR A 1 190 ? 9.924 -6.176 -0.997 1.00 97.69 190 TYR A O 1
ATOM 1581 N N . ILE A 1 191 ? 7.722 -6.289 -1.500 1.00 97.69 191 ILE A N 1
ATOM 1582 C CA . ILE A 1 191 ? 7.283 -7.157 -0.411 1.00 97.69 191 ILE A CA 1
ATOM 1583 C C . ILE A 1 191 ? 6.734 -8.440 -1.030 1.00 97.69 191 ILE A C 1
ATOM 1585 O O . ILE A 1 191 ? 5.816 -8.403 -1.844 1.00 97.69 191 ILE A O 1
ATOM 1589 N N . SER A 1 192 ? 7.295 -9.584 -0.660 1.00 97.06 192 SER A N 1
ATOM 1590 C CA . SER A 1 192 ? 6.795 -10.882 -1.105 1.00 97.06 192 SER A CA 1
ATOM 1591 C C . SER A 1 192 ? 5.520 -11.276 -0.361 1.00 97.06 192 SER A C 1
ATOM 1593 O O . SER A 1 192 ? 5.285 -10.848 0.768 1.00 97.06 192 SER A O 1
ATOM 1595 N N . THR A 1 193 ? 4.744 -12.183 -0.949 1.00 96.44 193 THR A N 1
ATOM 1596 C CA . THR A 1 193 ? 3.563 -12.791 -0.314 1.00 96.44 193 THR A CA 1
ATOM 1597 C C . THR A 1 193 ? 3.899 -13.364 1.068 1.00 96.44 193 THR A C 1
ATOM 1599 O O . THR A 1 193 ? 3.166 -13.152 2.026 1.00 96.44 193 THR A O 1
ATOM 1602 N N . LYS A 1 194 ? 5.061 -14.016 1.209 1.00 95.81 194 LYS A N 1
ATOM 1603 C CA . LYS A 1 194 ? 5.497 -14.612 2.483 1.00 95.81 194 LYS A CA 1
ATOM 1604 C C . LYS A 1 194 ? 5.776 -13.574 3.566 1.00 95.81 194 LYS A C 1
ATOM 1606 O O . LYS A 1 194 ? 5.476 -13.817 4.730 1.00 95.81 194 LYS A O 1
ATOM 1611 N N . GLU A 1 195 ? 6.375 -12.441 3.207 1.00 95.56 195 GLU A N 1
ATOM 1612 C CA . GLU A 1 195 ? 6.552 -11.336 4.158 1.00 95.56 195 GLU A CA 1
ATOM 1613 C C . GLU A 1 195 ? 5.203 -10.706 4.495 1.00 95.56 195 GLU A C 1
ATOM 1615 O O . GLU A 1 195 ? 4.933 -10.411 5.655 1.00 95.56 195 GLU A O 1
ATOM 1620 N N . LEU A 1 196 ? 4.324 -10.582 3.502 1.00 94.56 196 LEU A N 1
ATOM 1621 C CA . LEU A 1 196 ? 2.987 -10.036 3.675 1.00 94.56 196 LEU A CA 1
ATOM 1622 C C . LEU A 1 196 ? 2.116 -10.853 4.643 1.00 94.56 196 LEU A C 1
ATOM 1624 O O . LEU A 1 196 ? 1.322 -10.285 5.396 1.00 94.56 196 LEU A O 1
ATOM 1628 N N . ASP A 1 197 ? 2.308 -12.172 4.666 1.00 94.31 197 ASP A N 1
ATOM 1629 C CA . ASP A 1 197 ? 1.653 -13.087 5.603 1.00 94.31 197 ASP A CA 1
ATOM 1630 C C . ASP A 1 197 ? 2.179 -12.954 7.043 1.00 94.31 197 ASP A C 1
ATOM 1632 O O . ASP A 1 197 ? 1.495 -13.364 7.981 1.00 94.31 197 ASP A O 1
ATOM 1636 N N . SER A 1 198 ? 3.372 -12.374 7.232 1.00 93.62 198 SER A N 1
ATOM 1637 C CA . SER A 1 198 ? 3.996 -12.188 8.550 1.00 93.62 198 SER A CA 1
ATOM 1638 C C . SER A 1 198 ? 3.542 -10.924 9.286 1.00 93.62 198 SER A C 1
ATOM 1640 O O . SER A 1 198 ? 3.751 -10.819 10.497 1.00 93.62 198 SER A O 1
ATOM 1642 N N . PHE A 1 199 ? 2.914 -9.980 8.580 1.00 92.38 199 PHE A N 1
ATOM 1643 C CA . PHE A 1 199 ? 2.422 -8.739 9.173 1.00 92.38 199 PHE A CA 1
ATOM 1644 C C . PHE A 1 199 ? 1.142 -8.936 9.988 1.00 92.38 199 PHE A C 1
ATOM 1646 O O . PHE A 1 199 ? 0.474 -9.970 9.920 1.00 92.38 199 PHE A O 1
ATOM 1653 N N . GLU A 1 200 ? 0.790 -7.917 10.774 1.00 90.62 200 GLU A N 1
ATOM 1654 C CA . GLU A 1 200 ? -0.439 -7.919 11.561 1.00 90.62 200 GLU A CA 1
ATOM 1655 C C . GLU A 1 200 ? -1.666 -8.049 10.643 1.00 90.62 200 GLU A C 1
ATOM 1657 O O . GLU A 1 200 ? -1.763 -7.383 9.612 1.00 90.62 200 GLU A O 1
ATOM 1662 N N . GLN A 1 201 ? -2.619 -8.899 11.028 1.00 90.81 201 GLN A N 1
ATOM 1663 C CA . GLN A 1 201 ? -3.803 -9.196 10.224 1.00 90.81 201 GLN A CA 1
ATOM 1664 C C . GLN A 1 201 ? -5.079 -8.742 10.925 1.00 90.81 201 GLN A C 1
ATOM 1666 O O . GLN A 1 201 ? -5.257 -8.930 12.130 1.00 90.81 201 GLN A O 1
ATOM 1671 N N . LEU A 1 202 ? -5.989 -8.182 10.136 1.00 89.88 202 LEU A N 1
ATOM 1672 C CA . LEU A 1 202 ? -7.323 -7.783 10.542 1.00 89.88 202 LEU A CA 1
ATOM 1673 C C . LEU A 1 202 ? -8.352 -8.736 9.939 1.00 89.88 202 LEU A C 1
ATOM 1675 O O . LEU A 1 202 ? -8.469 -8.822 8.718 1.00 89.88 202 LEU A O 1
ATOM 1679 N N . ASP A 1 203 ? -9.125 -9.413 10.782 1.00 91.44 203 ASP A N 1
ATOM 1680 C CA . ASP A 1 203 ? -10.202 -10.302 10.340 1.00 91.44 203 ASP A CA 1
ATOM 1681 C C . ASP A 1 203 ? -11.413 -9.493 9.843 1.00 91.44 203 ASP A C 1
ATOM 1683 O O . ASP A 1 203 ? -12.142 -8.891 10.632 1.00 91.44 203 ASP A O 1
ATOM 1687 N N . LEU A 1 204 ? -11.657 -9.510 8.528 1.00 91.12 204 LEU A N 1
ATOM 1688 C CA . LEU A 1 204 ? -12.763 -8.805 7.869 1.00 91.12 204 LEU A CA 1
ATOM 1689 C C . LEU A 1 204 ? -14.100 -9.563 7.958 1.00 91.12 204 LEU A C 1
ATOM 1691 O O . LEU A 1 204 ? -15.131 -9.092 7.451 1.00 91.12 204 LEU A O 1
ATOM 1695 N N . LYS A 1 205 ? -14.112 -10.764 8.544 1.00 90.44 205 LYS A N 1
ATOM 1696 C CA . LYS A 1 205 ? -15.329 -11.509 8.882 1.00 90.44 205 LYS A CA 1
ATOM 1697 C C . LYS A 1 205 ? -15.822 -11.207 10.291 1.00 90.44 205 LYS A C 1
ATOM 1699 O O . LYS A 1 205 ? -17.027 -11.300 10.539 1.00 90.44 205 LYS A O 1
ATOM 1704 N N . ASN A 1 206 ? -14.933 -10.779 11.181 1.00 85.12 206 ASN A N 1
ATOM 1705 C CA . ASN A 1 206 ? -15.304 -10.435 12.542 1.00 85.12 206 ASN A CA 1
ATOM 1706 C C . ASN A 1 206 ? -16.302 -9.265 12.576 1.00 85.12 206 ASN A C 1
ATOM 1708 O O . ASN A 1 206 ? -16.012 -8.166 12.106 1.00 85.12 206 ASN A O 1
ATOM 1712 N N . GLY A 1 207 ? -17.491 -9.503 13.132 1.00 78.75 207 GLY A N 1
ATOM 1713 C CA . GLY A 1 207 ? -18.533 -8.487 13.269 1.00 78.75 207 GLY A CA 1
ATOM 1714 C C . GLY A 1 207 ? -19.329 -8.171 12.001 1.00 78.75 207 GLY A C 1
ATOM 1715 O O . GLY A 1 207 ? -19.958 -7.119 11.939 1.00 78.75 207 GLY A O 1
ATOM 1716 N N . GLN A 1 208 ? -19.363 -9.059 11.000 1.00 83.88 208 GLN A N 1
ATOM 1717 C CA . GLN A 1 208 ? -20.105 -8.829 9.744 1.00 83.88 208 GLN A CA 1
ATOM 1718 C C . GLN A 1 208 ? -21.573 -8.420 9.923 1.00 83.88 208 GLN A C 1
ATOM 1720 O O . GLN A 1 208 ? -22.085 -7.595 9.166 1.00 83.88 208 GLN A O 1
ATOM 1725 N N . VAL A 1 209 ? -22.239 -8.973 10.938 1.00 86.75 209 VAL A N 1
ATOM 1726 C CA . VAL A 1 209 ? -23.653 -8.701 11.247 1.00 86.75 209 VAL A CA 1
ATOM 1727 C C . VAL A 1 209 ? -23.858 -7.516 12.197 1.00 86.75 209 VAL A C 1
ATOM 1729 O O . VAL A 1 209 ? -24.996 -7.179 12.512 1.00 86.75 209 VAL A O 1
ATOM 1732 N N . ILE A 1 210 ? -22.781 -6.889 12.677 1.00 82.75 210 ILE A N 1
ATOM 1733 C CA . ILE A 1 210 ? -22.855 -5.803 13.656 1.00 82.75 210 ILE A CA 1
ATOM 1734 C C . ILE A 1 210 ? -23.285 -4.503 12.966 1.00 82.75 210 ILE A C 1
ATOM 1736 O O . ILE A 1 210 ? -22.803 -4.137 11.888 1.00 82.75 210 ILE A O 1
ATOM 1740 N N . ASP A 1 211 ? -24.201 -3.781 13.607 1.00 85.00 211 ASP A N 1
ATOM 1741 C CA . ASP A 1 211 ? -24.540 -2.418 13.217 1.00 85.00 211 ASP A CA 1
ATOM 1742 C C . ASP A 1 211 ? -23.395 -1.461 13.583 1.00 85.00 211 ASP A C 1
ATOM 1744 O O . ASP A 1 211 ? -23.028 -1.323 14.751 1.00 85.00 211 ASP A O 1
ATOM 1748 N N . LEU A 1 212 ? -22.849 -0.769 12.578 1.00 81.50 212 LEU A N 1
ATOM 1749 C CA . LEU A 1 212 ? -21.740 0.167 12.768 1.00 81.50 212 LEU A CA 1
ATOM 1750 C C . LEU A 1 212 ? -22.135 1.368 13.628 1.00 81.50 212 LEU A C 1
ATOM 1752 O O . LEU A 1 212 ? -21.282 1.924 14.318 1.00 81.50 212 LEU A O 1
ATOM 1756 N N . ASN A 1 213 ? -23.407 1.775 13.617 1.00 82.06 213 ASN A N 1
ATOM 1757 C CA . ASN A 1 213 ? -23.861 2.867 14.475 1.00 82.06 213 ASN A CA 1
ATOM 1758 C C . ASN A 1 213 ? -23.861 2.433 15.945 1.00 82.06 213 ASN A C 1
ATOM 1760 O O . ASN A 1 213 ? -23.311 3.142 16.788 1.00 82.06 213 ASN A O 1
ATOM 1764 N N . GLY A 1 214 ? -24.409 1.252 16.246 1.00 83.25 214 GLY A N 1
ATOM 1765 C CA . GLY A 1 214 ? -24.323 0.646 17.576 1.00 83.25 214 GLY A CA 1
ATOM 1766 C C . GLY A 1 214 ? -22.879 0.459 18.054 1.00 83.25 214 GLY A C 1
ATOM 1767 O O . GLY A 1 214 ? -22.557 0.816 19.185 1.00 83.25 214 GLY A O 1
ATOM 1768 N N . LEU A 1 215 ? -21.989 -0.013 17.177 1.00 83.94 215 LEU A N 1
ATOM 1769 C CA . LEU A 1 215 ? -20.568 -0.191 17.483 1.00 83.94 215 LEU A CA 1
ATOM 1770 C C . LEU A 1 215 ? -19.867 1.131 17.829 1.00 83.94 215 LEU A C 1
ATOM 1772 O O . LEU A 1 215 ? -19.168 1.221 18.838 1.00 83.94 215 LEU A O 1
ATOM 1776 N N . ASN A 1 216 ? -20.112 2.185 17.045 1.00 80.50 216 ASN A N 1
ATOM 1777 C CA . ASN A 1 216 ? -19.596 3.524 17.335 1.00 80.50 216 ASN A CA 1
ATOM 1778 C C . ASN A 1 216 ? -20.080 4.044 18.697 1.00 80.50 216 ASN A C 1
ATOM 1780 O O . ASN A 1 216 ? -19.283 4.569 19.473 1.00 80.50 216 ASN A O 1
ATOM 1784 N N . GLN A 1 217 ? -21.357 3.839 19.036 1.00 83.62 217 GLN A N 1
ATOM 1785 C CA . GLN A 1 217 ? -21.887 4.223 20.349 1.00 83.62 217 GLN A CA 1
ATOM 1786 C C . GLN A 1 217 ? -21.204 3.468 21.498 1.00 83.62 217 GLN A C 1
ATOM 1788 O O . GLN A 1 217 ? -20.948 4.058 22.549 1.00 83.62 217 GLN A O 1
ATOM 1793 N N . THR A 1 218 ? -20.901 2.179 21.321 1.00 86.94 218 THR A N 1
ATOM 1794 C CA . THR A 1 218 ? -20.151 1.385 22.307 1.00 86.94 218 THR A CA 1
ATOM 1795 C C . THR A 1 218 ? -18.740 1.935 22.496 1.00 86.94 218 THR A C 1
ATOM 1797 O O . THR A 1 218 ? -18.327 2.176 23.632 1.00 86.94 218 THR A O 1
ATOM 1800 N N . ILE A 1 219 ? -18.029 2.217 21.401 1.00 83.56 219 ILE A N 1
ATOM 1801 C CA . ILE A 1 219 ? -16.689 2.821 21.429 1.00 83.56 219 ILE A CA 1
ATOM 1802 C C . ILE A 1 219 ? -16.709 4.162 22.171 1.00 83.56 219 ILE A C 1
ATOM 1804 O O . ILE A 1 219 ? -15.849 4.409 23.015 1.00 83.56 219 ILE A O 1
ATOM 1808 N N . ASP A 1 220 ? -17.698 5.016 21.913 1.00 80.31 220 ASP A N 1
ATOM 1809 C CA . ASP A 1 220 ? -17.807 6.318 22.576 1.00 80.31 220 ASP A CA 1
ATOM 1810 C C . ASP A 1 220 ? -18.070 6.191 24.081 1.00 80.31 220 ASP A C 1
ATOM 1812 O O . ASP A 1 220 ? -17.497 6.936 24.881 1.00 80.31 220 ASP A O 1
ATOM 1816 N N . ARG A 1 221 ? -18.877 5.210 24.505 1.00 86.44 221 ARG A N 1
ATOM 1817 C CA . ARG A 1 221 ? -19.063 4.904 25.934 1.00 86.44 221 ARG A CA 1
ATOM 1818 C C . ARG A 1 221 ? -17.763 4.435 26.582 1.00 86.44 221 ARG A C 1
ATOM 1820 O O . ARG A 1 221 ? -17.435 4.921 27.661 1.00 86.44 221 ARG A O 1
ATOM 1827 N N . LEU A 1 222 ? -17.014 3.550 25.924 1.00 82.81 222 LEU A N 1
ATOM 1828 C CA . LEU A 1 222 ? -15.730 3.046 26.424 1.00 82.81 222 LEU A CA 1
ATOM 1829 C C . LEU A 1 222 ? -14.677 4.157 26.519 1.00 82.81 222 LEU A C 1
ATOM 1831 O O . LEU A 1 222 ? -13.988 4.256 27.531 1.00 82.81 222 LEU A O 1
ATOM 1835 N N . LYS A 1 223 ? -14.605 5.054 25.524 1.00 80.31 223 LYS A N 1
ATOM 1836 C CA . LYS A 1 223 ? -13.760 6.261 25.580 1.00 80.31 223 LYS A CA 1
ATOM 1837 C C . LYS A 1 223 ? -14.105 7.124 26.797 1.00 80.31 223 LYS A C 1
ATOM 1839 O O . LYS A 1 223 ? -13.212 7.516 27.542 1.00 80.31 223 LYS A O 1
ATOM 1844 N N . ASN A 1 224 ? -15.392 7.391 27.023 1.00 80.94 224 ASN A N 1
ATOM 1845 C CA . ASN A 1 224 ? -15.844 8.186 28.168 1.00 80.94 224 ASN A CA 1
ATOM 1846 C C . ASN A 1 224 ? -15.543 7.506 29.512 1.00 80.94 224 ASN A C 1
ATOM 1848 O O . ASN A 1 224 ? -15.146 8.181 30.461 1.00 80.94 224 ASN A O 1
ATOM 1852 N N . ALA A 1 225 ? -15.687 6.182 29.594 1.00 80.19 225 ALA A N 1
ATOM 1853 C CA . ALA A 1 225 ? -15.336 5.415 30.786 1.00 80.19 225 ALA A CA 1
ATOM 1854 C C . ALA A 1 225 ? -13.823 5.454 31.066 1.00 80.19 225 ALA A C 1
ATOM 1856 O O . ALA A 1 225 ? -13.414 5.638 32.213 1.00 80.19 225 ALA A O 1
ATOM 1857 N N . LEU A 1 226 ? -12.988 5.379 30.024 1.00 80.62 226 LEU A N 1
ATOM 1858 C CA . LEU A 1 226 ? -11.534 5.486 30.148 1.00 80.62 226 LEU A CA 1
ATOM 1859 C C . LEU A 1 226 ? -11.095 6.877 30.626 1.00 80.62 226 LEU A C 1
ATOM 1861 O O . LEU A 1 226 ? -10.164 6.981 31.411 1.00 80.62 226 LEU A O 1
ATOM 1865 N N . ILE A 1 227 ? -11.791 7.951 30.235 1.00 79.31 227 ILE A N 1
ATOM 1866 C CA . ILE A 1 227 ? -11.531 9.300 30.775 1.00 79.31 227 ILE A CA 1
ATOM 1867 C C . ILE A 1 227 ? -11.757 9.340 32.295 1.00 79.31 227 ILE A C 1
ATOM 1869 O O . ILE A 1 227 ? -11.025 10.018 33.012 1.00 79.31 227 ILE A O 1
ATOM 1873 N N . GLN A 1 228 ? -12.761 8.613 32.791 1.00 83.31 228 GLN A N 1
ATOM 1874 C CA . GLN A 1 228 ? -13.060 8.530 34.224 1.00 83.31 228 GLN A CA 1
ATOM 1875 C C . GLN A 1 228 ? -12.117 7.571 34.967 1.00 83.31 228 GLN A C 1
ATOM 1877 O O . GLN A 1 228 ? -11.893 7.743 36.163 1.00 83.31 228 GLN A O 1
ATOM 1882 N N . THR A 1 229 ? -11.568 6.571 34.271 1.00 84.31 229 THR A N 1
ATOM 1883 C CA . THR A 1 229 ? -10.712 5.510 34.830 1.00 84.31 229 THR A CA 1
ATOM 1884 C C . THR A 1 229 ? -9.521 5.203 33.901 1.00 84.31 229 THR A C 1
ATOM 1886 O O . THR A 1 229 ? -9.468 4.137 33.286 1.00 84.31 229 THR A O 1
ATOM 1889 N N . PRO A 1 230 ? -8.547 6.125 33.777 1.00 77.31 230 PRO A N 1
ATOM 1890 C CA . PRO A 1 230 ? -7.502 6.070 32.742 1.00 77.31 230 PRO A CA 1
ATOM 1891 C C . PRO A 1 230 ? -6.570 4.856 32.841 1.00 77.31 230 PRO A C 1
ATOM 1893 O O . PRO A 1 230 ? -6.016 4.410 31.834 1.00 77.31 230 PRO A O 1
ATOM 1896 N N . ASP A 1 231 ? -6.443 4.280 34.034 1.00 84.69 231 ASP A N 1
ATOM 1897 C CA . ASP A 1 231 ? -5.569 3.137 34.298 1.00 84.69 231 ASP A CA 1
ATOM 1898 C C . ASP A 1 231 ? -6.272 1.778 34.138 1.00 84.69 231 ASP A C 1
ATOM 1900 O O . ASP A 1 231 ? -5.673 0.742 34.406 1.00 84.69 231 ASP A O 1
ATOM 1904 N N . SER A 1 232 ? -7.532 1.745 33.684 1.00 85.06 232 SER A N 1
ATOM 1905 C CA . SER A 1 232 ? -8.255 0.484 33.486 1.00 85.06 232 SER A CA 1
ATOM 1906 C C . SER A 1 232 ? -7.796 -0.252 32.223 1.00 85.06 232 SER A C 1
ATOM 1908 O O . SER A 1 232 ? -8.181 0.091 31.101 1.00 85.06 232 SER A O 1
ATOM 1910 N N . ASP A 1 233 ? -7.001 -1.306 32.403 1.00 87.38 233 ASP A N 1
ATOM 1911 C CA . ASP A 1 233 ? -6.542 -2.165 31.304 1.00 87.38 233 ASP A CA 1
ATOM 1912 C C . ASP A 1 233 ? -7.675 -2.978 30.663 1.00 87.38 233 ASP A C 1
ATOM 1914 O O . ASP A 1 233 ? -7.639 -3.266 29.464 1.00 87.38 233 ASP A O 1
ATOM 1918 N N . GLU A 1 234 ? -8.724 -3.289 31.427 1.00 90.69 234 GLU A N 1
ATOM 1919 C CA . GLU A 1 234 ? -9.928 -3.949 30.918 1.00 90.69 234 GLU A CA 1
ATOM 1920 C C . GLU A 1 234 ? -10.640 -3.064 29.886 1.00 90.69 234 GLU A C 1
ATOM 1922 O O . GLU A 1 234 ? -10.902 -3.501 28.763 1.00 90.69 234 GLU A O 1
ATOM 1927 N N . ILE A 1 235 ? -10.860 -1.785 30.218 1.00 81.88 235 ILE A N 1
ATOM 1928 C CA . ILE A 1 235 ? -11.507 -0.830 29.309 1.00 81.88 235 ILE A CA 1
ATOM 1929 C C . ILE A 1 235 ? -10.636 -0.584 28.074 1.00 81.88 235 ILE A C 1
ATOM 1931 O O . ILE A 1 235 ? -11.165 -0.530 26.964 1.00 81.88 235 ILE A O 1
ATOM 1935 N N . LYS A 1 236 ? -9.308 -0.475 28.227 1.00 80.06 236 LYS A N 1
ATOM 1936 C CA . LYS A 1 236 ? -8.382 -0.341 27.084 1.00 80.06 236 LYS A CA 1
ATOM 1937 C C . LYS A 1 236 ? -8.469 -1.543 26.147 1.00 80.06 236 LYS A C 1
ATOM 1939 O O . LYS A 1 236 ? -8.540 -1.371 24.931 1.00 80.06 236 LYS A O 1
ATOM 1944 N N . THR A 1 237 ? -8.498 -2.749 26.710 1.00 84.44 237 THR A N 1
ATOM 1945 C CA . THR A 1 237 ? -8.589 -3.996 25.943 1.00 84.44 237 THR A CA 1
ATOM 1946 C C . THR A 1 237 ? -9.904 -4.063 25.174 1.00 84.44 237 THR A C 1
ATOM 1948 O O . THR A 1 237 ? -9.890 -4.280 23.962 1.00 84.44 237 THR A O 1
ATOM 1951 N N . GLN A 1 238 ? -11.028 -3.800 25.844 1.00 86.25 238 GLN A N 1
ATOM 1952 C CA . GLN A 1 238 ? -12.342 -3.800 25.206 1.00 86.25 238 GLN A CA 1
ATOM 1953 C C . GLN A 1 238 ? -12.440 -2.718 24.121 1.00 86.25 238 GLN A C 1
ATOM 1955 O O . GLN A 1 238 ? -12.885 -2.989 23.010 1.00 86.25 238 GLN A O 1
ATOM 1960 N N . LEU A 1 239 ? -11.955 -1.504 24.396 1.00 79.75 239 LEU A N 1
ATOM 1961 C CA . LEU A 1 239 ? -11.933 -0.412 23.422 1.00 79.75 239 LEU A CA 1
ATOM 1962 C C . LEU A 1 239 ? -11.139 -0.785 22.163 1.00 79.75 239 LEU A C 1
ATOM 1964 O O . LEU A 1 239 ? -11.579 -0.489 21.052 1.00 79.75 239 LEU A O 1
ATOM 1968 N N . ASN A 1 240 ? -9.986 -1.437 22.321 1.00 79.75 240 ASN A N 1
ATOM 1969 C CA . ASN A 1 240 ? -9.176 -1.887 21.192 1.00 79.75 240 ASN A CA 1
ATOM 1970 C C . ASN A 1 240 ? -9.878 -2.981 20.376 1.00 79.75 240 ASN A C 1
ATOM 1972 O O . ASN A 1 240 ? -9.841 -2.924 19.148 1.00 79.75 240 ASN A O 1
ATOM 1976 N N . GLN A 1 241 ? -10.555 -3.928 21.028 1.00 84.75 241 GLN A N 1
ATOM 1977 C CA . GLN A 1 241 ? -11.340 -4.960 20.342 1.00 84.75 241 GLN A CA 1
ATOM 1978 C C . GLN A 1 241 ? -12.468 -4.345 19.504 1.00 84.75 241 GLN A C 1
ATOM 1980 O O . GLN A 1 241 ? -12.561 -4.620 18.309 1.00 84.75 241 GLN A O 1
ATOM 1985 N N . GLU A 1 242 ? -13.273 -3.452 20.085 1.00 84.44 242 GLU A N 1
ATOM 1986 C CA . GLU A 1 242 ? -14.379 -2.804 19.365 1.00 84.44 242 GLU A CA 1
ATOM 1987 C C . GLU A 1 242 ? -13.871 -1.939 18.196 1.00 84.44 242 GLU A C 1
ATOM 1989 O O . GLU A 1 242 ? -14.449 -1.941 17.107 1.00 84.44 242 GLU A O 1
ATOM 1994 N N . ARG A 1 243 ? -12.737 -1.243 18.373 1.00 82.88 243 ARG A N 1
ATOM 1995 C CA . ARG A 1 243 ? -12.077 -0.487 17.294 1.00 82.88 243 ARG A CA 1
ATOM 1996 C C . ARG A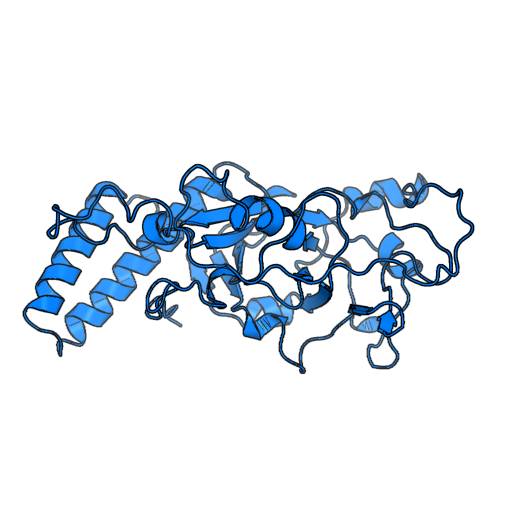 1 243 ? -11.607 -1.377 16.150 1.00 82.88 243 ARG A C 1
ATOM 1998 O O . ARG A 1 243 ? -11.744 -0.989 14.995 1.00 82.88 243 ARG A O 1
ATOM 2005 N N . GLN A 1 244 ? -11.069 -2.557 16.446 1.00 82.38 244 GLN A N 1
ATOM 2006 C CA . GLN A 1 244 ? -10.676 -3.509 15.406 1.00 82.38 244 GLN A CA 1
ATOM 2007 C C . GLN A 1 244 ? -11.887 -4.014 14.627 1.00 82.38 244 GLN A C 1
ATOM 2009 O O . GLN A 1 244 ? -11.835 -4.068 13.402 1.00 82.38 244 GLN A O 1
ATOM 2014 N N . VAL A 1 245 ? -12.996 -4.320 15.306 1.00 86.38 245 VAL A N 1
ATOM 2015 C CA . VAL A 1 245 ? -14.245 -4.699 14.630 1.00 86.38 245 VAL A CA 1
ATOM 2016 C C . VAL A 1 245 ? -14.724 -3.571 13.713 1.00 86.38 245 VAL A C 1
ATOM 2018 O O . VAL A 1 245 ? -15.092 -3.824 12.565 1.00 86.38 245 VAL A O 1
ATOM 2021 N N . LEU A 1 246 ? -14.671 -2.318 14.177 1.00 84.25 246 LEU A N 1
ATOM 2022 C CA . LEU A 1 246 ? -15.060 -1.161 13.371 1.00 84.25 246 LEU A CA 1
ATOM 2023 C C . LEU A 1 246 ? -14.156 -1.016 12.143 1.00 84.25 246 LEU A C 1
ATOM 2025 O O . LEU A 1 246 ? -14.661 -0.893 11.028 1.00 84.25 246 LEU A O 1
ATOM 2029 N N . ALA A 1 247 ? -12.837 -1.110 12.326 1.00 83.94 247 ALA A N 1
ATOM 2030 C CA . ALA A 1 247 ? -11.864 -1.082 11.239 1.00 83.94 247 ALA A CA 1
ATOM 2031 C C . ALA A 1 247 ? -12.139 -2.164 10.193 1.00 83.94 247 ALA A C 1
ATOM 2033 O O . ALA A 1 247 ? -12.221 -1.875 8.997 1.00 83.94 247 ALA A O 1
ATOM 2034 N N . ALA A 1 248 ? -12.338 -3.398 10.658 1.00 87.88 248 ALA A N 1
ATOM 2035 C CA . ALA A 1 248 ? -12.590 -4.552 9.815 1.00 87.88 248 ALA A CA 1
ATOM 2036 C C . ALA A 1 248 ? -13.845 -4.350 8.970 1.00 87.88 248 ALA A C 1
ATOM 2038 O O . ALA A 1 248 ? -13.832 -4.546 7.754 1.00 87.88 248 ALA A O 1
ATOM 2039 N N . GLN A 1 249 ? -14.929 -3.905 9.602 1.00 87.50 249 GLN A N 1
ATOM 2040 C CA . GLN A 1 249 ? -16.207 -3.745 8.927 1.00 87.50 249 GLN A CA 1
ATOM 2041 C C . GLN A 1 249 ? -16.263 -2.517 8.019 1.00 87.50 249 GLN A C 1
ATOM 2043 O O . GLN A 1 249 ? -16.885 -2.587 6.957 1.00 87.50 249 GLN A O 1
ATOM 2048 N N . SER A 1 250 ? -15.569 -1.429 8.353 1.00 85.62 250 SER A N 1
ATOM 2049 C CA . SER A 1 250 ? -15.397 -0.295 7.441 1.00 85.62 250 SER A CA 1
ATOM 2050 C C . SER A 1 250 ? -14.615 -0.711 6.188 1.00 85.62 250 SER A C 1
ATOM 2052 O O . SER A 1 250 ? -15.092 -0.490 5.073 1.00 85.62 250 SER A O 1
ATOM 2054 N N . LEU A 1 251 ? -13.471 -1.392 6.332 1.00 88.00 251 LEU A N 1
ATOM 2055 C CA . LEU A 1 251 ? -12.690 -1.888 5.187 1.00 88.00 251 LEU A CA 1
ATOM 2056 C C . LEU A 1 251 ? -13.490 -2.883 4.336 1.00 88.00 251 LEU A C 1
ATOM 2058 O O . LEU A 1 251 ? -13.537 -2.768 3.109 1.00 88.00 251 LEU A O 1
ATOM 2062 N N . ALA A 1 252 ? -14.183 -3.820 4.984 1.00 90.31 252 ALA A N 1
ATOM 2063 C CA . ALA A 1 252 ? -15.022 -4.797 4.310 1.00 90.31 252 ALA A CA 1
ATOM 2064 C C . ALA A 1 252 ? -16.145 -4.138 3.496 1.00 90.31 252 ALA A C 1
ATOM 2066 O O . ALA A 1 252 ? -16.378 -4.514 2.351 1.00 90.31 252 ALA A O 1
ATOM 2067 N N . ARG A 1 253 ? -16.857 -3.155 4.056 1.00 88.25 253 ARG A N 1
ATOM 2068 C CA . ARG A 1 253 ? -18.010 -2.542 3.381 1.00 88.25 253 ARG A CA 1
ATOM 2069 C C . ARG A 1 253 ? -17.597 -1.582 2.270 1.00 88.25 253 ARG A C 1
ATOM 2071 O O . ARG A 1 253 ? -18.179 -1.648 1.192 1.00 88.25 253 ARG A O 1
ATOM 2078 N N . PHE A 1 254 ? -16.610 -0.721 2.518 1.00 86.69 254 PHE A N 1
ATOM 2079 C CA . PHE A 1 254 ? -16.235 0.338 1.577 1.00 86.69 254 PHE A CA 1
ATOM 2080 C C . PHE A 1 254 ? -15.288 -0.118 0.471 1.00 86.69 254 PHE A C 1
ATOM 2082 O O . PHE A 1 254 ? -15.317 0.467 -0.607 1.00 86.69 254 PHE A O 1
ATOM 2089 N N . TYR A 1 255 ? -14.471 -1.145 0.717 1.00 90.81 255 TYR A N 1
ATOM 2090 C CA . TYR A 1 255 ? -13.490 -1.607 -0.262 1.00 90.81 255 TYR A CA 1
ATOM 2091 C C . TYR A 1 255 ? -13.812 -2.997 -0.785 1.00 90.81 255 TYR A C 1
ATOM 2093 O O . TYR A 1 255 ? -14.064 -3.143 -1.980 1.00 90.81 255 TYR A O 1
ATOM 2101 N N . ARG A 1 256 ? -13.882 -4.002 0.097 1.00 90.94 256 ARG A N 1
ATOM 2102 C CA . ARG A 1 256 ? -14.096 -5.395 -0.324 1.00 90.94 256 ARG A CA 1
ATOM 2103 C C . ARG A 1 256 ? -15.442 -5.584 -1.027 1.00 90.94 256 ARG A C 1
ATOM 2105 O O . ARG A 1 256 ? -15.484 -5.936 -2.197 1.00 90.94 256 ARG A O 1
ATOM 2112 N N . ASN A 1 257 ? -16.543 -5.325 -0.324 1.00 90.31 257 ASN A N 1
ATOM 2113 C CA . ASN A 1 257 ? -17.897 -5.590 -0.814 1.00 90.31 257 ASN A CA 1
ATOM 2114 C C . ASN A 1 257 ? -18.293 -4.654 -1.968 1.00 90.31 257 ASN A C 1
ATOM 2116 O O . ASN A 1 257 ? -19.112 -5.026 -2.802 1.00 90.31 257 ASN A O 1
ATOM 2120 N N . ALA A 1 258 ? -17.734 -3.442 -2.000 1.00 88.94 258 ALA A N 1
ATOM 2121 C CA . ALA A 1 258 ? -17.974 -2.470 -3.062 1.00 88.94 258 ALA A CA 1
ATOM 2122 C C . ALA A 1 258 ? -17.085 -2.691 -4.302 1.00 88.94 258 ALA A C 1
ATOM 2124 O O . ALA A 1 258 ? -17.301 -2.034 -5.317 1.00 88.94 258 ALA A O 1
ATOM 2125 N N . GLY A 1 259 ? -16.084 -3.577 -4.229 1.00 88.88 259 GLY A N 1
ATOM 2126 C CA . GLY A 1 259 ? -15.151 -3.836 -5.329 1.00 88.88 259 GLY A CA 1
ATOM 2127 C C . GLY A 1 259 ? -14.196 -2.676 -5.628 1.00 88.88 259 GLY A C 1
ATOM 2128 O O . GLY A 1 259 ? -13.690 -2.566 -6.742 1.00 88.88 259 GLY A O 1
ATOM 2129 N N . VAL A 1 260 ? -13.941 -1.786 -4.663 1.00 90.56 260 VAL A N 1
ATOM 2130 C CA . VAL A 1 260 ? -13.007 -0.664 -4.851 1.00 90.56 260 VAL A CA 1
ATOM 2131 C C . VAL A 1 260 ? -11.579 -1.195 -4.770 1.00 90.56 260 VAL A C 1
ATOM 2133 O O . VAL A 1 260 ? -11.202 -1.784 -3.757 1.00 90.56 260 VAL A O 1
ATOM 2136 N N . GLN A 1 261 ? -10.790 -0.984 -5.828 1.00 90.94 261 GLN A N 1
ATOM 2137 C CA . GLN A 1 261 ? -9.446 -1.564 -5.967 1.00 90.94 261 GLN A CA 1
ATOM 2138 C C . GLN A 1 261 ? -8.423 -0.944 -5.018 1.00 90.94 261 GLN A C 1
ATOM 2140 O O . GLN A 1 261 ? -7.616 -1.636 -4.410 1.00 90.94 261 GLN A O 1
ATOM 2145 N N . ALA A 1 262 ? -8.436 0.376 -4.899 1.00 91.81 262 ALA A N 1
ATOM 2146 C CA . ALA A 1 262 ? -7.554 1.096 -4.006 1.00 91.81 262 ALA A CA 1
ATOM 2147 C C . ALA A 1 262 ? -8.167 2.442 -3.659 1.00 91.81 262 ALA A C 1
ATOM 2149 O O . ALA A 1 262 ? -9.007 2.986 -4.378 1.00 91.81 262 ALA A O 1
ATOM 2150 N N . GLY A 1 263 ? -7.728 2.995 -2.548 1.00 88.19 263 GLY A N 1
ATOM 2151 C CA . GLY A 1 263 ? -8.147 4.308 -2.114 1.00 88.19 263 GLY A CA 1
ATOM 2152 C C . GLY A 1 263 ? -7.459 4.635 -0.820 1.00 88.19 263 GLY A C 1
ATOM 2153 O O . GLY A 1 263 ? -6.491 3.983 -0.429 1.00 88.19 263 GLY A O 1
ATOM 2154 N N . ALA A 1 264 ? -7.963 5.657 -0.151 1.00 80.19 264 ALA A N 1
ATOM 2155 C CA . ALA A 1 264 ? -7.507 5.894 1.192 1.00 80.19 264 ALA A CA 1
ATOM 2156 C C . ALA A 1 264 ? -8.614 6.507 2.040 1.00 80.19 264 ALA A C 1
ATOM 2158 O O . ALA A 1 264 ? -9.409 7.328 1.572 1.00 80.19 264 ALA A O 1
ATOM 2159 N N . LEU A 1 265 ? -8.685 6.031 3.270 1.00 73.44 265 LEU A N 1
ATOM 2160 C CA . LEU A 1 265 ? -9.806 6.176 4.182 1.00 73.44 265 LEU A CA 1
ATOM 2161 C C . LEU A 1 265 ? -9.414 7.117 5.313 1.00 73.44 265 LEU A C 1
ATOM 2163 O O . LEU A 1 265 ? -8.261 7.087 5.734 1.00 73.44 265 LEU A O 1
ATOM 2167 N N . ASN A 1 266 ? -10.344 7.933 5.807 1.00 68.94 266 ASN A N 1
ATOM 2168 C CA . ASN A 1 266 ? -10.068 8.751 6.978 1.00 68.94 266 ASN A CA 1
ATOM 2169 C C . ASN A 1 266 ? -10.114 7.874 8.238 1.00 68.94 266 ASN A C 1
ATOM 2171 O O . ASN A 1 266 ? -11.146 7.265 8.483 1.00 68.94 266 ASN A O 1
ATOM 2175 N N . PRO A 1 267 ? -9.059 7.775 9.066 1.00 59.75 267 PRO A N 1
ATOM 2176 C CA . PRO A 1 267 ? -9.090 7.022 10.310 1.00 59.75 267 PRO A CA 1
ATOM 2177 C C . PRO A 1 267 ? -10.202 7.443 11.271 1.00 59.75 267 PRO A C 1
ATOM 2179 O O . PRO A 1 267 ? -10.606 6.613 12.077 1.00 59.75 267 PRO A O 1
ATOM 2182 N N . GLU A 1 268 ? -10.766 8.657 11.176 1.00 59.47 268 GLU A N 1
ATOM 2183 C CA . GLU A 1 268 ? -12.007 8.995 11.900 1.00 59.47 268 GLU A CA 1
ATOM 2184 C C . GLU A 1 268 ? -13.197 8.099 11.482 1.00 59.47 268 GLU A C 1
ATOM 2186 O O . GLU A 1 268 ? -14.032 7.774 12.326 1.00 59.47 268 GLU A O 1
ATOM 2191 N N . ASP A 1 269 ? -13.238 7.620 10.232 1.00 57.50 269 ASP A N 1
ATOM 2192 C CA . ASP A 1 269 ? -14.246 6.677 9.713 1.00 57.50 269 ASP A CA 1
ATOM 2193 C C . ASP A 1 269 ? -14.053 5.241 10.252 1.00 57.50 269 ASP A C 1
ATOM 2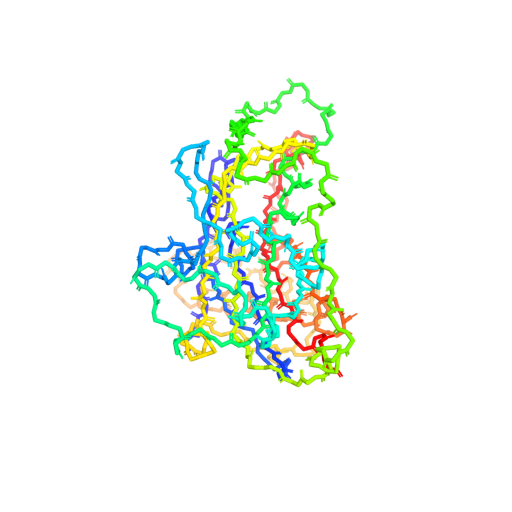195 O O . ASP A 1 269 ? -14.917 4.376 10.081 1.00 57.50 269 ASP A O 1
ATOM 2199 N N . VAL A 1 270 ? -12.909 4.962 10.889 1.00 55.34 270 VAL A N 1
ATOM 2200 C CA . VAL A 1 270 ? -12.498 3.627 11.360 1.00 55.34 270 VAL A CA 1
ATOM 2201 C C . VAL A 1 270 ? -12.286 3.554 12.877 1.00 55.34 270 VAL A C 1
ATOM 2203 O O . VAL A 1 270 ? -12.457 2.492 13.465 1.00 55.34 270 VAL A O 1
ATOM 2206 N N . LEU A 1 271 ? -11.966 4.664 13.545 1.00 53.62 271 LEU A N 1
ATOM 2207 C CA . LEU A 1 271 ? -11.695 4.709 14.992 1.00 53.62 271 LEU A CA 1
ATOM 2208 C C . LEU A 1 271 ? -12.864 5.255 15.828 1.00 53.62 271 LEU A C 1
ATOM 2210 O O . LEU A 1 271 ? -12.755 5.381 17.060 1.00 53.62 271 LEU A O 1
ATOM 2214 N N . GLY A 1 272 ? -13.981 5.561 15.164 1.00 48.28 272 GLY A N 1
ATOM 2215 C CA . GLY A 1 272 ? -15.170 6.180 15.738 1.00 48.28 272 GLY A CA 1
ATOM 2216 C C . GLY A 1 272 ? -14.912 7.627 16.151 1.00 48.28 272 GLY A C 1
ATOM 2217 O O . GLY A 1 272 ? -13.812 7.983 16.585 1.00 48.28 272 GLY A O 1
ATOM 2218 N N . GLN A 1 273 ? -15.930 8.477 16.036 1.00 44.31 273 GLN A N 1
ATOM 2219 C CA . GLN A 1 273 ? -15.811 9.915 16.286 1.00 44.31 273 GLN A CA 1
ATOM 2220 C C . GLN A 1 273 ? -15.159 10.221 17.647 1.00 44.31 273 GLN A C 1
ATOM 2222 O O . GLN A 1 273 ? -15.390 9.559 18.657 1.00 44.31 273 GLN A O 1
ATOM 2227 N N . VAL A 1 274 ? -14.303 11.240 17.699 1.00 44.78 274 VAL A N 1
ATOM 2228 C CA . VAL A 1 274 ? -13.922 11.861 18.974 1.00 44.78 274 VAL A CA 1
ATOM 2229 C C . VAL A 1 274 ? -15.052 12.826 19.331 1.00 44.78 274 VAL A C 1
ATOM 2231 O O . VAL A 1 274 ? -15.346 13.748 18.568 1.00 44.78 274 VAL A O 1
ATOM 2234 N N . SER A 1 275 ? -15.736 12.580 20.452 1.00 40.00 275 SER A N 1
ATOM 2235 C CA . SER A 1 275 ? -16.945 13.316 20.837 1.00 40.00 275 SER A CA 1
ATOM 2236 C C . SER A 1 275 ? -16.717 14.833 20.907 1.00 40.00 275 SER A C 1
ATOM 2238 O O . SER A 1 275 ? -15.772 15.311 21.534 1.00 40.00 275 SER A O 1
ATOM 2240 N N . GLN A 1 276 ? -17.641 15.580 20.303 1.00 40.97 276 GLN A N 1
ATOM 2241 C CA . GLN A 1 276 ? -17.629 17.026 20.051 1.00 40.97 276 GLN A CA 1
ATOM 2242 C C . GLN A 1 276 ? -17.828 17.941 21.283 1.00 40.97 276 GLN A C 1
ATOM 2244 O O . GLN A 1 276 ? -18.305 19.062 21.133 1.00 40.97 276 GLN A O 1
ATOM 2249 N N . ASN A 1 277 ? -17.442 17.563 22.502 1.00 37.88 277 ASN A N 1
ATOM 2250 C CA . ASN A 1 277 ? -17.697 18.410 23.685 1.00 37.88 277 ASN A CA 1
ATOM 2251 C C . ASN A 1 277 ? -16.698 19.570 23.905 1.00 37.88 277 ASN A C 1
ATOM 2253 O O . ASN A 1 277 ? -16.462 19.993 25.032 1.00 37.88 277 ASN A O 1
ATOM 2257 N N . GLN A 1 278 ? -16.178 20.159 22.822 1.00 39.69 278 GLN A N 1
ATOM 2258 C CA . GLN A 1 278 ? -15.526 21.479 22.818 1.00 39.69 278 GLN A CA 1
ATOM 2259 C C . GLN A 1 278 ? -15.968 22.307 21.597 1.00 39.69 278 GLN A C 1
ATOM 2261 O O . GLN A 1 278 ? -15.182 22.725 20.744 1.00 39.69 278 GLN A O 1
ATOM 2266 N N . VAL A 1 279 ? -17.274 22.558 21.494 1.00 42.88 279 VAL A N 1
ATOM 2267 C CA . VAL A 1 279 ? -17.851 23.447 20.475 1.00 42.88 279 VAL A CA 1
ATOM 2268 C C . VAL A 1 279 ? -17.744 24.893 20.958 1.00 42.88 279 VAL A C 1
ATOM 2270 O O . VAL A 1 279 ? -18.622 25.394 21.651 1.00 42.88 279 VAL A O 1
ATOM 2273 N N . LYS A 1 280 ? -16.642 25.555 20.586 1.00 34.16 280 LYS A N 1
ATOM 2274 C CA . LYS A 1 280 ? -16.582 27.014 20.333 1.00 34.16 280 LYS A CA 1
ATOM 2275 C C . LYS A 1 280 ? -15.417 27.452 19.421 1.00 34.16 280 LYS A C 1
ATOM 2277 O O . LYS A 1 280 ? -15.440 28.574 18.938 1.00 34.16 280 LYS A O 1
ATOM 2282 N N . HIS A 1 281 ? -14.493 26.552 19.057 1.00 35.28 281 HIS A N 1
ATOM 2283 C CA . HIS A 1 281 ? -13.456 26.771 18.022 1.00 35.28 281 HIS A CA 1
ATOM 2284 C C . HIS A 1 281 ? -13.681 25.973 16.714 1.00 35.28 281 HIS A C 1
ATOM 2286 O O . HIS A 1 281 ? -12.821 25.914 15.836 1.00 35.28 281 HIS A O 1
ATOM 2292 N N . ALA A 1 282 ? -14.858 25.362 16.552 1.00 34.97 282 ALA A N 1
ATOM 2293 C CA . ALA A 1 282 ? -15.128 24.313 15.563 1.00 34.97 282 ALA A CA 1
ATOM 2294 C C . ALA A 1 282 ? -15.240 24.757 14.083 1.00 34.97 282 ALA A C 1
ATOM 2296 O O . ALA A 1 282 ? -15.459 23.904 13.224 1.00 34.97 282 ALA A O 1
ATOM 2297 N N . GLN A 1 283 ? -15.086 26.044 13.753 1.00 35.00 283 GLN A N 1
ATOM 2298 C CA . GLN A 1 283 ? -15.117 26.516 12.356 1.00 35.00 283 GLN A CA 1
ATOM 2299 C C . GLN A 1 283 ? -13.729 26.663 11.711 1.00 35.00 283 GLN A C 1
ATOM 2301 O O . GLN A 1 283 ? -13.648 26.665 10.489 1.00 35.00 283 GLN A O 1
ATOM 2306 N N . VAL A 1 284 ? -12.645 26.692 12.496 1.00 35.78 284 VAL A N 1
ATOM 2307 C CA . VAL A 1 284 ? -11.262 26.810 11.977 1.00 35.78 284 VAL A CA 1
ATOM 2308 C C . VAL A 1 284 ? -10.553 25.443 11.908 1.00 35.78 284 VAL A C 1
ATOM 2310 O O . VAL A 1 284 ? -9.686 25.230 11.076 1.00 35.78 284 VAL A O 1
ATOM 2313 N N . MET A 1 285 ? -11.006 24.457 12.690 1.00 36.09 285 MET A N 1
ATOM 2314 C CA . MET A 1 285 ? -10.363 23.138 12.862 1.00 36.09 285 MET A CA 1
ATOM 2315 C C . MET A 1 285 ? -10.799 22.049 11.857 1.00 36.09 285 MET A C 1
ATOM 2317 O O . MET A 1 285 ? -10.462 20.879 12.028 1.00 36.09 285 MET A O 1
ATOM 2321 N N . ARG A 1 286 ? -11.603 22.383 10.836 1.00 38.47 286 ARG A N 1
ATOM 2322 C CA . ARG A 1 286 ? -12.006 21.414 9.791 1.00 38.47 286 ARG A CA 1
ATOM 2323 C C . ARG A 1 286 ? -10.978 21.286 8.661 1.00 38.47 286 ARG A C 1
ATOM 2325 O O . ARG A 1 286 ? -11.026 20.297 7.941 1.00 38.47 286 ARG A O 1
ATOM 2332 N N . ALA A 1 287 ? -10.061 22.247 8.525 1.00 34.53 287 ALA A N 1
ATOM 2333 C CA . ALA A 1 287 ? -9.024 22.244 7.492 1.00 34.53 287 ALA A CA 1
ATOM 2334 C C . ALA A 1 287 ? -7.811 21.346 7.830 1.00 34.53 287 ALA A C 1
ATOM 2336 O O . ALA A 1 287 ? -7.093 20.958 6.918 1.00 34.53 287 ALA A O 1
ATOM 2337 N N . ASP A 1 288 ? -7.644 20.940 9.096 1.00 39.62 288 ASP A N 1
ATOM 2338 C CA . ASP A 1 288 ? -6.472 20.186 9.590 1.00 39.62 288 ASP A CA 1
ATOM 2339 C C . ASP A 1 288 ? -6.738 18.674 9.787 1.00 39.62 288 ASP A C 1
ATOM 2341 O O . ASP A 1 288 ? -5.975 17.973 10.450 1.00 39.62 288 ASP A O 1
ATOM 2345 N N . ARG A 1 289 ? -7.841 18.140 9.240 1.00 43.75 289 ARG A N 1
ATOM 2346 C CA . ARG A 1 289 ? -8.283 16.741 9.443 1.00 43.75 289 ARG A CA 1
ATOM 2347 C C . ARG A 1 289 ? -8.014 15.825 8.250 1.00 43.75 289 ARG A C 1
ATOM 2349 O O . ARG A 1 289 ? -8.879 15.048 7.850 1.00 43.75 289 ARG A O 1
ATOM 2356 N N . ALA A 1 290 ? -6.820 15.891 7.672 1.00 40.34 290 ALA A N 1
ATOM 2357 C CA . ALA A 1 290 ? -6.374 14.872 6.726 1.00 40.34 290 ALA A CA 1
ATOM 2358 C C . ALA A 1 290 ? -5.659 13.759 7.494 1.00 40.34 290 ALA A C 1
ATOM 2360 O O . ALA A 1 290 ? -4.439 13.644 7.500 1.00 40.34 290 ALA A O 1
ATOM 2361 N N . THR A 1 291 ? -6.433 12.937 8.186 1.00 51.38 291 THR A N 1
ATOM 2362 C CA . THR A 1 291 ? -5.930 11.664 8.680 1.00 51.38 291 THR A CA 1
ATOM 2363 C C . THR A 1 291 ? -6.308 10.620 7.647 1.00 51.38 291 THR A C 1
ATOM 2365 O O . THR A 1 291 ? -7.451 10.624 7.208 1.00 51.38 291 THR A O 1
ATOM 2368 N N . VAL A 1 292 ? -5.379 9.787 7.176 1.00 58.22 292 VAL A N 1
ATOM 2369 C CA . VAL A 1 292 ? -5.619 8.919 6.015 1.00 58.22 292 VAL A CA 1
ATOM 2370 C C . VAL A 1 292 ? -4.852 7.606 6.160 1.00 58.22 292 VAL A C 1
ATOM 2372 O O . VAL A 1 292 ? -3.652 7.670 6.340 1.00 58.22 292 VAL A O 1
ATOM 2375 N N . CYS A 1 293 ? -5.490 6.443 6.026 1.00 72.00 293 CYS A N 1
ATOM 2376 C CA . CYS A 1 293 ? -4.801 5.168 5.766 1.00 72.00 293 CYS A CA 1
ATOM 2377 C C . CYS A 1 293 ? -5.006 4.756 4.312 1.00 72.00 293 CYS A C 1
ATOM 2379 O O . CYS A 1 293 ? -6.099 4.942 3.774 1.00 72.00 293 CYS A O 1
ATOM 2381 N N . MET A 1 294 ? -3.987 4.171 3.690 1.00 87.94 294 MET A N 1
ATOM 2382 C CA . MET A 1 294 ? -4.064 3.665 2.322 1.00 87.94 294 MET A CA 1
ATOM 2383 C C . MET A 1 294 ? -4.701 2.275 2.314 1.00 87.94 294 MET A C 1
ATOM 2385 O O . MET A 1 294 ? -4.529 1.498 3.251 1.00 87.94 294 MET A O 1
ATOM 2389 N N . VAL A 1 295 ? -5.453 1.956 1.266 1.00 91.38 295 VAL A N 1
ATOM 2390 C CA . VAL A 1 295 ? -6.073 0.639 1.095 1.00 91.38 295 VAL A CA 1
ATOM 2391 C C . VAL A 1 295 ? -5.733 0.104 -0.286 1.00 91.38 295 VAL A C 1
ATOM 2393 O O . VAL A 1 295 ? -5.910 0.808 -1.282 1.00 91.38 295 VAL A O 1
ATOM 2396 N N . ALA A 1 296 ? -5.287 -1.147 -0.334 1.00 94.94 296 ALA A N 1
ATOM 2397 C CA . ALA A 1 296 ? -5.120 -1.929 -1.550 1.00 94.94 296 ALA A CA 1
ATOM 2398 C C . ALA A 1 296 ? -5.995 -3.182 -1.451 1.00 94.94 296 ALA A C 1
ATOM 2400 O O . ALA A 1 296 ? -5.924 -3.913 -0.469 1.00 94.94 296 ALA A O 1
ATOM 2401 N N . ASN A 1 297 ? -6.841 -3.421 -2.447 1.00 95.31 297 ASN A N 1
ATOM 2402 C CA . ASN A 1 297 ? -7.789 -4.526 -2.471 1.00 95.31 297 ASN A CA 1
ATOM 2403 C C . ASN A 1 297 ? -7.434 -5.513 -3.581 1.00 95.31 297 ASN A C 1
ATOM 2405 O O . ASN A 1 297 ? -7.869 -5.359 -4.724 1.00 95.31 297 ASN A O 1
ATOM 2409 N N . LEU A 1 298 ? -6.653 -6.537 -3.238 1.00 94.81 298 LEU A N 1
ATOM 2410 C CA . LEU A 1 298 ? -6.187 -7.538 -4.200 1.00 94.81 298 LEU A CA 1
ATOM 2411 C C . LEU A 1 298 ? -7.331 -8.435 -4.691 1.00 94.81 298 LEU A C 1
ATOM 2413 O O . LEU A 1 298 ? -7.338 -8.837 -5.850 1.00 94.81 298 LEU A O 1
ATOM 2417 N N . MET A 1 299 ? -8.367 -8.637 -3.867 1.00 92.38 299 MET A N 1
ATOM 2418 C CA . MET A 1 299 ? -9.585 -9.368 -4.248 1.00 92.38 299 MET A CA 1
ATOM 2419 C C . MET A 1 299 ? -10.299 -8.753 -5.466 1.00 92.38 299 MET A C 1
ATOM 2421 O O . MET A 1 299 ? -11.024 -9.447 -6.166 1.00 92.38 299 MET A O 1
ATOM 2425 N N . SER A 1 300 ? -10.095 -7.464 -5.757 1.00 88.12 300 SER A N 1
ATOM 2426 C CA . SER A 1 300 ? -10.747 -6.784 -6.889 1.00 88.12 300 SER A CA 1
ATOM 2427 C C . SER A 1 300 ? -10.255 -7.211 -8.283 1.00 88.12 300 SER A C 1
ATOM 2429 O O . SER A 1 300 ? -10.794 -6.736 -9.283 1.00 88.12 300 SER A O 1
ATOM 2431 N N . PHE A 1 301 ? -9.225 -8.060 -8.356 1.00 82.19 301 PHE A N 1
ATOM 2432 C CA . PHE A 1 301 ? -8.674 -8.603 -9.603 1.00 82.19 301 PHE A CA 1
ATOM 2433 C C . PHE A 1 301 ? -9.195 -10.010 -9.946 1.00 82.19 301 PHE A C 1
ATOM 2435 O O . PHE A 1 301 ? -8.782 -10.559 -10.972 1.00 82.19 301 PHE A O 1
ATOM 2442 N N . LEU A 1 302 ? -10.075 -10.569 -9.104 1.00 64.06 302 LEU A N 1
ATOM 2443 C CA . LEU A 1 302 ? -10.784 -11.841 -9.294 1.00 64.06 302 LEU A CA 1
ATOM 2444 C C . LEU A 1 302 ? -12.155 -11.616 -9.945 1.00 64.06 302 LEU A C 1
ATOM 2446 O O . LEU A 1 302 ? -12.535 -12.454 -10.794 1.00 64.06 302 LEU A O 1
#